Protein AF-A0A178K3C5-F1 (afdb_monomer_lite)

InterPro domains:
  IPR005590 Protein of unknown function DUF333 [PF03891] (30-75)
  IPR005590 Protein of unknown function DUF333 [PF03891] (86-132)
  IPR005590 Protein of unknown function DUF333 [PF03891] (145-191)
  IPR005590 Protein of unknown function DUF333 [PF03891] (202-247)

Secondary structure (DSSP, 8-state):
-------------PPP-PPPP-PPP----PPPPHHHHHHHHTTPEEEEEEETTEEEEEEE-TTS-EEEHHHHHHHHHHT-----TTS--HHHHHHHHTT-EEEEEEETTEEEEEEE-TTS-EEEHHHHHHHH--GGG-SSS---S---HHHHHHHHTT-EEEEEEETTEEEEEEE-TTS-EEEHHHHHHHH-HHHH---------HHHHHHHHTT-EEEE--SSSS--EEEE-TTS-EEEHHHHHHHTS--

pLDDT: mean 77.71, std 19.1, range [35.34, 97.0]

Structure (mmCIF, N/CA/C/O backbone):
data_AF-A0A178K3C5-F1
#
_entry.id   AF-A0A178K3C5-F1
#
loop_
_atom_site.group_PDB
_atom_site.id
_atom_site.type_symbol
_atom_site.label_atom_id
_atom_site.label_alt_id
_atom_site.label_comp_id
_atom_site.label_asym_id
_atom_site.label_entity_id
_atom_site.label_seq_id
_atom_site.pdbx_PDB_ins_code
_atom_site.Cartn_x
_atom_site.Cartn_y
_atom_site.Cartn_z
_atom_site.occupancy
_atom_site.B_iso_or_equiv
_atom_site.auth_seq_id
_atom_site.auth_comp_id
_atom_site.auth_asym_id
_atom_site.auth_atom_id
_atom_site.pdbx_PDB_model_num
ATOM 1 N N . MET A 1 1 ? -19.137 65.960 61.360 1.00 44.50 1 MET A N 1
ATOM 2 C CA . MET A 1 1 ? -19.846 66.703 60.293 1.00 44.50 1 MET A CA 1
ATOM 3 C C . MET A 1 1 ? -18.855 67.065 59.195 1.00 44.50 1 MET A C 1
ATOM 5 O O . MET A 1 1 ? -18.001 67.901 59.452 1.00 44.50 1 MET A O 1
ATOM 9 N N . LYS A 1 2 ? -18.946 66.418 58.025 1.00 40.97 2 LYS A N 1
ATOM 10 C CA . LYS A 1 2 ? -18.664 66.975 56.684 1.00 40.97 2 LYS A CA 1
ATOM 11 C C . LYS A 1 2 ? -18.843 65.868 55.633 1.00 40.97 2 LYS A C 1
ATOM 13 O O . LYS A 1 2 ? -17.958 65.060 55.399 1.00 40.97 2 LYS A O 1
ATOM 18 N N . LYS A 1 3 ? -20.057 65.839 55.071 1.00 43.59 3 LYS A N 1
ATOM 19 C CA . LYS A 1 3 ? -20.340 65.474 53.669 1.00 43.59 3 LYS A CA 1
ATOM 20 C C . LYS A 1 3 ? -19.591 66.520 52.815 1.00 43.59 3 LYS A C 1
ATOM 22 O O . LYS A 1 3 ? -19.438 67.644 53.289 1.00 43.59 3 LYS A O 1
ATOM 27 N N . THR A 1 4 ? -19.042 66.302 51.627 1.00 47.66 4 THR A N 1
ATOM 28 C CA . THR A 1 4 ? -19.528 65.733 50.353 1.00 47.66 4 THR A CA 1
ATOM 29 C C . THR A 1 4 ? -18.300 65.907 49.415 1.00 47.66 4 THR A C 1
ATOM 31 O O . THR A 1 4 ? -17.518 66.824 49.652 1.00 47.66 4 THR A O 1
ATOM 34 N N . LEU A 1 5 ? -18.003 65.095 48.400 1.00 48.78 5 LEU A N 1
ATOM 35 C CA . LEU A 1 5 ? -18.559 65.235 47.051 1.00 48.78 5 LEU A CA 1
ATOM 36 C C . LEU A 1 5 ? -17.993 64.117 46.151 1.00 48.78 5 LEU A C 1
ATOM 38 O O . LEU A 1 5 ? -16.801 63.824 46.196 1.00 48.78 5 LEU A O 1
ATOM 42 N N . LEU A 1 6 ? -18.877 63.539 45.338 1.00 50.69 6 LEU A N 1
ATOM 43 C CA . LEU A 1 6 ? -18.613 62.591 44.259 1.00 50.69 6 LEU A CA 1
ATOM 44 C C . LEU A 1 6 ? -17.748 63.182 43.136 1.00 50.69 6 LEU A C 1
ATOM 46 O O . LEU A 1 6 ? -17.989 64.313 42.720 1.00 50.69 6 LEU A O 1
ATOM 50 N N . VAL A 1 7 ? -16.913 62.337 42.524 1.00 48.84 7 VAL A N 1
ATOM 51 C CA . VAL A 1 7 ? -16.675 62.343 41.072 1.00 48.84 7 VAL A CA 1
ATOM 52 C C . VAL A 1 7 ? -16.685 60.886 40.610 1.00 48.84 7 VAL A C 1
ATOM 54 O O . VAL A 1 7 ? -15.784 60.120 40.936 1.00 48.84 7 VAL A O 1
ATOM 57 N N . ALA A 1 8 ? -17.744 60.496 39.902 1.00 53.78 8 ALA A N 1
ATOM 58 C CA . ALA A 1 8 ? -17.829 59.234 39.180 1.00 53.78 8 ALA A CA 1
ATOM 59 C C . ALA A 1 8 ? -17.479 59.508 37.712 1.00 53.78 8 ALA A C 1
ATOM 61 O O . ALA A 1 8 ? -18.132 60.338 37.078 1.00 53.78 8 ALA A O 1
ATOM 62 N N . LEU A 1 9 ? -16.469 58.818 37.179 1.00 48.44 9 LEU A N 1
ATOM 63 C CA . LEU A 1 9 ? -16.212 58.744 35.744 1.00 48.44 9 LEU A CA 1
ATOM 64 C C . LEU A 1 9 ? -16.338 57.276 35.322 1.00 48.44 9 LEU A C 1
ATOM 66 O O . LEU A 1 9 ? -15.700 56.395 35.894 1.00 48.44 9 LEU A O 1
ATOM 70 N N . PHE A 1 10 ? -17.249 57.046 34.383 1.00 49.59 10 PHE A N 1
ATOM 71 C CA . PHE A 1 10 ? -17.712 55.755 33.887 1.00 49.59 10 PHE A CA 1
ATOM 72 C C . PHE A 1 10 ? -16.592 54.962 33.197 1.00 49.59 10 PHE A C 1
ATOM 74 O O . PHE A 1 10 ? -16.003 55.445 32.234 1.00 49.59 10 PHE A O 1
ATOM 81 N N . ALA A 1 11 ? -16.367 53.720 33.632 1.00 50.06 11 ALA A N 1
ATOM 82 C CA . ALA A 1 11 ? -15.639 52.711 32.867 1.00 50.06 11 ALA A CA 1
ATOM 83 C C . ALA A 1 11 ? -16.662 51.791 32.182 1.00 50.06 11 ALA A C 1
ATOM 85 O O . ALA A 1 11 ? -17.295 50.956 32.827 1.00 50.06 11 ALA A O 1
ATOM 86 N N . THR A 1 12 ? -16.870 51.983 30.882 1.00 56.84 12 THR A N 1
ATOM 87 C CA . THR A 1 12 ? -17.677 51.097 30.036 1.00 56.84 12 THR A CA 1
ATOM 88 C C . THR A 1 12 ? -16.844 49.880 29.639 1.00 56.84 12 THR A C 1
ATOM 90 O O . THR A 1 12 ? -15.892 50.009 28.872 1.00 56.84 12 THR A O 1
ATOM 93 N N . ILE A 1 13 ? -17.204 48.706 30.156 1.00 59.81 13 ILE A N 1
ATOM 94 C CA . ILE A 1 13 ? -16.681 47.411 29.709 1.00 59.81 13 ILE A CA 1
ATOM 95 C C . ILE A 1 13 ? -17.535 46.982 28.509 1.00 59.81 13 ILE A C 1
ATOM 97 O O . ILE A 1 13 ? -18.724 46.708 28.663 1.00 59.81 13 ILE A O 1
ATOM 101 N N . GLY A 1 14 ? -16.950 46.995 27.310 1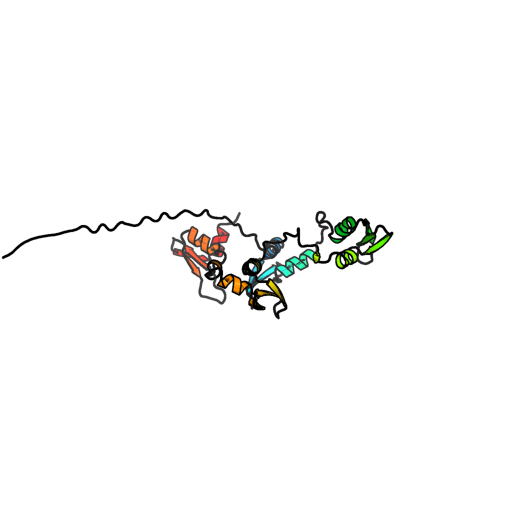.00 53.44 14 GLY A N 1
ATOM 102 C CA . GLY A 1 14 ? -17.569 46.446 26.104 1.00 53.44 14 GLY A CA 1
ATOM 103 C C . GLY A 1 14 ? -17.497 44.921 26.126 1.00 53.44 14 GLY A C 1
ATOM 104 O O . GLY A 1 14 ? -16.412 44.361 26.259 1.00 53.44 14 GLY A O 1
ATOM 105 N N . LEU A 1 15 ? -18.656 44.269 26.030 1.00 51.19 15 LEU A N 1
ATOM 106 C CA . LEU A 1 15 ? -18.790 42.822 25.885 1.00 51.19 15 LEU A CA 1
ATOM 107 C C . LEU A 1 15 ? -18.436 42.381 24.458 1.00 51.19 15 LEU A C 1
ATOM 109 O O . LEU A 1 15 ? -18.714 43.063 23.475 1.00 51.19 15 LEU A O 1
ATOM 113 N N . THR A 1 16 ? -17.811 41.215 24.415 1.00 54.56 16 THR A N 1
ATOM 114 C CA . THR A 1 16 ? -17.312 40.418 23.295 1.00 54.56 16 THR A CA 1
ATOM 115 C C . THR A 1 16 ? -18.376 40.031 22.266 1.00 54.56 16 THR A C 1
ATOM 117 O O . THR A 1 16 ? -19.446 39.553 22.637 1.00 54.56 16 THR A O 1
ATOM 120 N N . ALA A 1 17 ? -18.027 40.121 20.980 1.00 41.75 17 ALA A N 1
ATOM 121 C CA . ALA A 1 17 ? -18.668 39.378 19.897 1.00 41.75 17 ALA A CA 1
ATOM 122 C C . ALA A 1 17 ? -17.589 38.961 18.883 1.00 41.75 17 ALA A C 1
ATOM 124 O O . ALA A 1 17 ? -17.196 39.755 18.030 1.00 41.75 17 ALA A O 1
ATOM 125 N N . CYS A 1 18 ? -17.079 37.735 19.012 1.00 43.44 18 CYS A N 1
ATOM 126 C CA . CYS A 1 18 ? -16.373 37.066 17.924 1.00 43.44 18 CYS A CA 1
ATOM 127 C C . CYS A 1 18 ? -17.417 36.264 17.142 1.00 43.44 18 CYS A C 1
ATOM 129 O O . CYS A 1 18 ? -18.121 35.438 17.718 1.00 43.44 18 CYS A O 1
ATOM 131 N N . SER A 1 19 ? -17.558 36.575 15.854 1.00 43.53 19 SER A N 1
ATOM 132 C CA . SER A 1 19 ? -18.259 35.728 14.893 1.00 43.53 19 SER A CA 1
ATOM 133 C C . SER A 1 19 ? -17.440 34.461 14.683 1.00 43.53 19 SER A C 1
ATOM 135 O O . SER A 1 19 ? -16.328 34.545 14.166 1.00 43.53 19 SER A O 1
ATOM 137 N N . GLU A 1 20 ? -18.005 33.312 15.036 1.00 39.78 20 GLU A N 1
ATOM 138 C CA . GLU A 1 20 ? -17.529 32.019 14.554 1.00 39.78 20 GLU A CA 1
ATOM 139 C C . GLU A 1 20 ? -18.009 31.868 13.102 1.00 39.78 20 GLU A C 1
ATOM 141 O O . GLU A 1 20 ? -19.204 31.988 12.821 1.00 39.78 20 GLU A O 1
ATOM 146 N N . ALA A 1 21 ? -17.083 31.683 12.165 1.00 46.84 21 ALA A N 1
ATOM 147 C CA . ALA A 1 21 ? -17.420 31.340 10.791 1.00 46.84 21 ALA A CA 1
ATOM 148 C C . ALA A 1 21 ? -17.677 29.830 10.716 1.00 46.84 21 ALA A C 1
ATOM 150 O O . ALA A 1 21 ? -16.792 29.037 11.029 1.00 46.84 21 ALA A O 1
ATOM 151 N N . GLU A 1 22 ? -18.878 29.436 10.298 1.00 42.81 22 GLU A N 1
ATOM 152 C CA . GLU A 1 22 ? -19.230 28.039 10.043 1.00 42.81 22 GLU A CA 1
ATOM 153 C C . GLU A 1 22 ? -18.356 27.491 8.898 1.00 42.81 22 GLU A C 1
ATOM 155 O O . GLU A 1 22 ? -18.410 27.975 7.763 1.00 42.81 22 GLU A O 1
ATOM 160 N N . LYS A 1 23 ? -17.509 26.502 9.207 1.00 35.34 23 LYS A N 1
ATOM 161 C CA . LYS A 1 23 ? -16.688 25.774 8.228 1.00 35.34 23 LYS A CA 1
ATOM 162 C C . LYS A 1 23 ? -17.529 24.623 7.653 1.00 35.34 23 LYS A C 1
ATOM 164 O O . LYS A 1 23 ? -18.143 23.900 8.434 1.00 35.34 23 LYS A O 1
ATOM 169 N N . PRO A 1 24 ? -17.579 24.436 6.324 1.00 39.41 24 PRO A N 1
ATOM 170 C CA . PRO A 1 24 ? -18.400 23.395 5.722 1.00 39.41 24 PRO A CA 1
ATOM 171 C C . PRO A 1 24 ? -17.796 22.012 5.993 1.00 39.41 24 PRO A C 1
ATOM 173 O O . PRO A 1 24 ? -16.599 21.804 5.787 1.00 39.41 24 PRO A O 1
ATOM 176 N N . GLU A 1 25 ? -18.634 21.081 6.452 1.00 37.06 25 GLU A N 1
ATOM 177 C CA . GLU A 1 25 ? -18.297 19.669 6.643 1.00 37.06 25 GLU A CA 1
ATOM 178 C C . GLU A 1 25 ? -17.912 19.026 5.304 1.00 37.06 25 GLU A C 1
ATOM 180 O O . GLU A 1 25 ? -18.706 18.972 4.361 1.00 37.06 25 GLU A O 1
ATOM 185 N N . ALA A 1 26 ? -16.680 18.524 5.218 1.00 39.97 26 ALA A N 1
ATOM 186 C CA . ALA A 1 26 ? -16.258 17.655 4.132 1.00 39.97 26 ALA A CA 1
ATOM 187 C C . ALA A 1 26 ? -16.684 16.220 4.467 1.00 39.97 26 ALA A C 1
ATOM 189 O O . ALA A 1 26 ? -16.131 15.577 5.356 1.00 39.97 26 ALA A O 1
ATOM 190 N N . THR A 1 27 ? -17.684 15.724 3.748 1.00 42.66 27 THR A N 1
ATOM 191 C CA . THR A 1 27 ? -18.100 14.321 3.750 1.00 42.66 27 THR A CA 1
ATOM 192 C C . THR A 1 27 ? -17.041 13.494 3.024 1.00 42.66 27 THR A C 1
ATOM 194 O O . THR A 1 27 ? -16.911 13.580 1.805 1.00 42.66 27 THR A O 1
ATOM 197 N N . VAL A 1 28 ? -16.281 12.684 3.761 1.00 47.34 28 VAL A N 1
ATOM 198 C CA . VAL A 1 28 ? -15.390 11.673 3.176 1.00 47.34 28 VAL A CA 1
ATOM 199 C C . VAL A 1 28 ? -15.867 10.304 3.641 1.00 47.34 28 VAL A C 1
ATOM 201 O O . VAL A 1 28 ? -15.604 9.880 4.761 1.00 47.34 28 VAL A O 1
ATOM 204 N N . ALA A 1 29 ? -16.603 9.614 2.772 1.00 45.09 29 ALA A N 1
ATOM 205 C CA . ALA A 1 29 ? -16.821 8.181 2.892 1.00 45.09 29 ALA A CA 1
ATOM 206 C C . ALA A 1 29 ? -15.472 7.481 2.647 1.00 45.09 29 ALA A C 1
ATOM 208 O O . ALA A 1 29 ? -14.949 7.524 1.534 1.00 45.09 29 ALA A O 1
ATOM 209 N N . GLY A 1 30 ? -14.874 6.902 3.690 1.00 53.97 30 GLY A N 1
ATOM 210 C CA . GLY A 1 30 ? -13.641 6.123 3.566 1.00 53.97 30 GLY A CA 1
ATOM 211 C C . GLY A 1 30 ? -13.900 4.826 2.800 1.00 53.97 30 GLY A C 1
ATOM 212 O O . GLY A 1 30 ? -14.855 4.112 3.103 1.00 53.97 30 GLY A O 1
ATOM 213 N N . ALA A 1 31 ? -13.076 4.529 1.794 1.00 64.94 31 ALA A N 1
ATOM 214 C CA . ALA A 1 31 ? -13.152 3.267 1.063 1.00 64.94 31 ALA A CA 1
ATOM 215 C C . ALA A 1 31 ? -12.890 2.086 2.016 1.00 64.94 31 ALA A C 1
ATOM 217 O O . ALA A 1 31 ? -11.951 2.125 2.810 1.00 64.94 31 ALA A O 1
ATOM 218 N N . ALA A 1 32 ? -13.722 1.044 1.942 1.00 77.50 32 ALA A N 1
ATOM 219 C CA . ALA A 1 32 ? -13.540 -0.171 2.732 1.00 77.50 32 ALA A CA 1
ATOM 220 C C . ALA A 1 32 ? -12.234 -0.892 2.351 1.00 77.50 32 ALA A C 1
ATOM 222 O O . ALA A 1 32 ? -11.806 -0.830 1.196 1.00 77.50 32 ALA A O 1
ATOM 223 N N . ASN A 1 33 ? -11.620 -1.598 3.309 1.00 84.38 33 ASN A N 1
ATOM 224 C CA . ASN A 1 33 ? -10.439 -2.424 3.052 1.00 84.38 33 ASN A CA 1
ATOM 225 C C . ASN A 1 33 ? -10.792 -3.527 2.031 1.00 84.38 33 ASN A C 1
ATOM 227 O O . ASN A 1 33 ? -11.629 -4.379 2.341 1.00 84.38 33 ASN A O 1
ATOM 231 N N . PRO A 1 34 ? -10.156 -3.561 0.845 1.00 88.50 34 PRO A N 1
ATOM 232 C CA . PRO A 1 34 ? -10.451 -4.555 -0.184 1.00 88.50 34 PRO A CA 1
ATOM 233 C C . PRO A 1 34 ? -10.286 -6.005 0.285 1.00 88.50 34 PRO A C 1
ATOM 235 O O . PRO A 1 34 ? -11.053 -6.862 -0.141 1.00 88.50 34 PRO A O 1
ATOM 238 N N . ALA A 1 35 ? -9.319 -6.285 1.164 1.00 89.94 35 ALA A N 1
ATOM 239 C CA . ALA A 1 35 ? -9.076 -7.635 1.670 1.00 89.94 35 ALA A CA 1
ATOM 240 C C . ALA A 1 35 ? -10.183 -8.091 2.641 1.00 89.94 35 ALA A C 1
ATOM 242 O O . ALA A 1 35 ? -10.605 -9.247 2.603 1.00 89.94 35 ALA A O 1
ATOM 243 N N . SER A 1 36 ? -10.721 -7.162 3.435 1.00 93.00 36 SER A N 1
ATOM 244 C CA . SER A 1 36 ? -11.861 -7.414 4.322 1.00 93.00 36 SER A CA 1
ATOM 245 C C . SER A 1 36 ? -13.158 -7.608 3.543 1.00 93.00 36 SER A C 1
ATOM 247 O O . SER A 1 36 ? -13.876 -8.574 3.783 1.00 93.00 36 SER A O 1
ATOM 249 N N . VAL A 1 37 ? -13.411 -6.761 2.538 1.00 93.50 37 VAL A N 1
ATOM 250 C CA . VAL A 1 37 ? -14.542 -6.946 1.612 1.00 93.50 37 VAL A CA 1
ATOM 251 C C . VAL A 1 37 ? -14.440 -8.305 0.922 1.00 93.50 37 VAL A C 1
ATOM 253 O O . VAL A 1 37 ? -15.412 -9.053 0.879 1.00 93.50 37 VAL A O 1
ATOM 256 N N . PHE A 1 38 ? -13.247 -8.665 0.443 1.00 93.19 38 PHE A N 1
ATOM 257 C CA . PHE A 1 38 ? -13.016 -9.963 -0.179 1.00 93.19 38 PHE A CA 1
ATOM 258 C C . PHE A 1 38 ? -13.296 -11.124 0.789 1.00 93.19 38 PHE A C 1
ATOM 260 O O . PHE A 1 38 ? -13.956 -12.089 0.405 1.00 93.19 38 PHE A O 1
ATOM 267 N N . CYS A 1 39 ? -12.845 -11.035 2.045 1.00 93.88 39 CYS A N 1
ATOM 268 C CA . CYS A 1 39 ? -13.139 -12.039 3.069 1.00 93.88 39 CYS A CA 1
ATOM 269 C C . CYS A 1 39 ? -14.651 -12.248 3.253 1.00 93.88 39 CYS A C 1
ATOM 271 O O . CYS A 1 39 ? -15.125 -13.387 3.221 1.00 93.88 39 CYS A O 1
ATOM 273 N N . GLU A 1 40 ? -15.410 -11.160 3.382 1.00 92.25 40 GLU A N 1
ATOM 274 C CA . GLU A 1 40 ? -16.867 -11.199 3.539 1.00 92.25 40 GLU A CA 1
ATOM 275 C C . GLU A 1 40 ? -17.566 -11.764 2.291 1.00 92.25 40 GLU A C 1
ATOM 277 O O . GLU A 1 40 ? -18.465 -12.600 2.410 1.00 92.25 40 GLU A O 1
ATOM 282 N N . GLU A 1 41 ? -17.117 -11.391 1.087 1.00 89.06 41 GLU A N 1
ATOM 283 C CA . GLU A 1 41 ? -17.631 -11.923 -0.183 1.00 89.06 41 GLU A CA 1
ATOM 284 C C . GLU A 1 41 ? -17.411 -13.437 -0.327 1.00 89.06 41 GLU A C 1
ATOM 286 O O . GLU A 1 41 ? -18.255 -14.134 -0.897 1.00 89.06 41 GLU A O 1
ATOM 291 N N . GLN A 1 42 ? -16.308 -13.970 0.213 1.00 89.38 42 GLN A N 1
ATOM 292 C CA . GLN A 1 42 ? -16.062 -15.417 0.270 1.00 89.38 42 GLN A CA 1
ATOM 293 C C . GLN A 1 42 ? -16.834 -16.115 1.410 1.00 89.38 42 GLN A C 1
ATOM 295 O O . GLN A 1 42 ? -16.694 -17.326 1.607 1.00 89.38 42 GLN A O 1
ATOM 300 N N . GLY A 1 43 ? -17.666 -15.381 2.156 1.00 88.88 43 GLY A N 1
ATOM 301 C CA . GLY A 1 43 ? -18.443 -15.893 3.285 1.00 88.88 43 GLY A CA 1
ATOM 302 C C . GLY A 1 43 ? -17.613 -16.125 4.549 1.00 88.88 43 GLY A C 1
ATOM 303 O O . GLY A 1 43 ? -18.005 -16.936 5.393 1.00 88.88 43 GLY A O 1
ATOM 304 N N . GLY A 1 44 ? -16.456 -15.470 4.654 1.00 92.56 44 GLY A N 1
ATOM 305 C CA . GLY A 1 44 ? -15.613 -15.455 5.842 1.00 92.56 44 GLY A CA 1
ATOM 306 C C . GLY A 1 44 ? -16.009 -14.364 6.841 1.00 92.56 44 GLY A C 1
ATOM 307 O O . GLY A 1 44 ? -16.727 -13.420 6.525 1.00 92.56 44 GLY A O 1
ATOM 308 N N . GLU A 1 45 ? -15.538 -14.519 8.074 1.00 94.81 45 GLU A N 1
ATOM 309 C CA . GLU A 1 45 ? -15.663 -13.542 9.158 1.00 94.81 45 GLU A CA 1
ATOM 310 C C . GLU A 1 45 ? -14.320 -12.821 9.338 1.00 94.81 45 GLU A C 1
ATOM 312 O O . GLU A 1 45 ? -13.296 -13.469 9.567 1.00 94.81 45 GLU A O 1
ATOM 317 N N . VAL A 1 46 ? -14.322 -11.490 9.254 1.00 94.12 46 VAL A N 1
ATOM 318 C CA . VAL A 1 46 ? -13.136 -10.661 9.509 1.00 94.12 46 VAL A CA 1
ATOM 319 C C . VAL A 1 46 ? -12.824 -10.633 11.006 1.00 94.12 46 VAL A C 1
ATOM 321 O O . VAL A 1 46 ? -13.682 -10.339 11.838 1.00 94.12 46 VAL A O 1
ATOM 324 N N . VAL A 1 47 ? -11.574 -10.922 11.356 1.00 93.81 47 VAL A N 1
ATOM 325 C CA . VAL A 1 47 ? -11.050 -10.979 12.722 1.00 93.81 47 VAL A CA 1
ATOM 326 C C . VAL A 1 47 ? -9.803 -10.111 12.804 1.00 93.81 47 VAL A C 1
ATOM 328 O O . VAL A 1 47 ? -8.769 -10.452 12.240 1.00 93.81 47 VAL A O 1
ATOM 331 N N . ILE A 1 48 ? -9.868 -9.018 13.557 1.00 92.56 48 ILE A N 1
ATOM 332 C CA . ILE A 1 48 ? -8.701 -8.170 13.817 1.00 92.56 48 ILE A CA 1
ATOM 333 C C . ILE A 1 48 ? -7.952 -8.683 15.048 1.00 92.56 48 ILE A C 1
ATOM 335 O O . ILE A 1 48 ? -8.568 -9.038 16.057 1.00 92.56 48 ILE A O 1
ATOM 339 N N . LYS A 1 49 ? -6.623 -8.716 14.969 1.00 87.25 49 LYS A N 1
ATOM 340 C CA . LYS A 1 49 ? -5.735 -9.063 16.080 1.00 87.25 49 LYS A CA 1
ATOM 341 C C . LYS A 1 49 ? -4.660 -8.007 16.262 1.00 87.25 49 LYS A C 1
ATOM 343 O O . LYS A 1 49 ? -4.102 -7.524 15.284 1.00 87.25 49 LYS A O 1
ATOM 348 N N . ASP A 1 50 ? -4.338 -7.705 17.513 1.00 87.56 50 ASP A N 1
ATOM 349 C CA . ASP A 1 50 ? -3.174 -6.890 17.844 1.00 87.56 50 ASP A CA 1
ATOM 350 C C . ASP A 1 50 ? -1.911 -7.763 17.824 1.00 87.56 50 ASP A C 1
ATOM 352 O O . ASP A 1 50 ? -1.822 -8.776 18.525 1.00 87.56 50 ASP A O 1
ATOM 356 N N . GLU A 1 51 ? -0.924 -7.364 17.028 1.00 84.88 51 GLU A N 1
ATOM 357 C CA . GLU A 1 51 ? 0.387 -8.003 16.934 1.00 84.88 51 GLU A CA 1
ATOM 358 C C . GLU A 1 51 ? 1.514 -6.989 17.173 1.00 84.88 51 GLU A C 1
ATOM 360 O O . GLU A 1 51 ? 1.298 -5.774 17.236 1.00 84.88 51 GLU A O 1
ATOM 365 N N . ASN A 1 52 ? 2.750 -7.483 17.320 1.00 68.38 52 ASN A N 1
ATOM 366 C CA . ASN A 1 52 ? 3.934 -6.627 17.414 1.00 68.38 52 ASN A CA 1
ATOM 367 C C . ASN A 1 52 ? 4.150 -5.918 16.068 1.00 68.38 52 ASN A C 1
ATOM 369 O O . ASN A 1 52 ? 4.816 -6.451 15.188 1.00 68.38 52 ASN A O 1
ATOM 373 N N . GLY A 1 53 ? 3.553 -4.738 15.913 1.00 67.00 53 GLY A N 1
ATOM 374 C CA . GLY A 1 53 ? 3.562 -3.967 14.667 1.00 67.00 53 GLY A CA 1
ATOM 375 C C . GLY A 1 53 ? 2.237 -3.272 14.348 1.00 67.00 53 GLY A C 1
ATOM 376 O O . GLY A 1 53 ? 2.214 -2.411 13.475 1.00 67.00 53 GLY A O 1
ATOM 377 N N . GLY A 1 54 ? 1.153 -3.588 15.069 1.00 82.62 54 GLY A N 1
ATOM 378 C CA . GLY A 1 54 ? -0.156 -2.957 14.893 1.00 82.62 54 GLY A CA 1
ATOM 379 C C . GLY A 1 54 ? -1.292 -3.972 14.804 1.00 82.62 54 GLY A C 1
ATOM 380 O O . GLY A 1 54 ? -1.175 -5.101 15.277 1.00 82.62 54 GLY A O 1
ATOM 381 N N . GLN A 1 55 ? -2.403 -3.553 14.203 1.00 83.19 55 GLN A N 1
ATOM 382 C CA . GLN A 1 55 ? -3.562 -4.408 13.968 1.00 83.19 55 GLN A CA 1
ATOM 383 C C . GLN A 1 55 ? -3.404 -5.174 12.657 1.00 83.19 55 GLN A C 1
ATOM 385 O O . GLN A 1 55 ? -3.191 -4.578 11.603 1.00 83.19 55 GLN A O 1
ATOM 390 N N . VAL A 1 56 ? -3.539 -6.494 12.733 1.00 91.38 56 VAL A N 1
ATOM 391 C CA . VAL A 1 56 ? -3.505 -7.415 11.595 1.00 91.38 56 VAL A CA 1
ATOM 392 C C . VAL A 1 56 ? -4.899 -8.002 11.401 1.00 91.38 56 VAL A C 1
ATOM 394 O O . VAL A 1 56 ? -5.537 -8.448 12.359 1.00 91.38 56 VAL A O 1
ATOM 397 N N . GLY A 1 57 ? -5.384 -7.993 10.163 1.00 92.69 57 GLY A N 1
ATOM 398 C CA . GLY A 1 57 ? -6.676 -8.558 9.797 1.00 92.69 57 GLY A CA 1
ATOM 399 C C . GLY A 1 57 ? -6.566 -10.010 9.340 1.00 92.69 57 GLY A C 1
ATOM 400 O O . GLY A 1 57 ? -5.704 -10.373 8.543 1.00 92.69 57 GLY A O 1
ATOM 401 N N . TYR A 1 58 ? -7.454 -10.861 9.844 1.00 95.88 58 TYR A N 1
ATOM 402 C CA . TYR A 1 58 ? -7.567 -12.271 9.484 1.00 95.88 58 TYR A CA 1
ATOM 403 C C . TYR A 1 58 ? -8.965 -12.593 8.962 1.00 95.88 58 TYR A C 1
ATOM 405 O O . TYR A 1 58 ? -9.961 -12.177 9.540 1.00 95.88 58 TYR A O 1
ATOM 413 N N . CYS A 1 59 ? -9.045 -13.426 7.934 1.00 95.81 59 CYS A N 1
ATOM 414 C CA . CYS A 1 59 ? -10.273 -14.035 7.466 1.00 95.81 59 CYS A CA 1
ATOM 415 C C . CYS A 1 59 ? -10.481 -15.412 8.107 1.00 95.81 59 CYS A C 1
ATOM 417 O O . CYS A 1 59 ? -9.670 -16.333 7.950 1.00 95.81 59 CYS A O 1
ATOM 419 N N . LYS A 1 60 ? -11.587 -15.568 8.831 1.00 95.81 60 LYS A N 1
ATOM 420 C CA . LYS A 1 60 ? -12.042 -16.846 9.379 1.00 95.81 60 LYS A CA 1
ATOM 421 C C . LYS A 1 60 ? -13.051 -17.476 8.428 1.00 95.81 60 LYS A C 1
ATOM 423 O O . LYS A 1 60 ? -14.178 -17.008 8.293 1.00 95.81 60 LYS A O 1
ATOM 428 N N . LEU A 1 61 ? -12.647 -18.560 7.784 1.00 91.88 61 LEU A N 1
ATOM 429 C CA . LEU A 1 61 ? -13.439 -19.256 6.777 1.00 91.88 61 LEU A CA 1
ATOM 430 C C . LEU A 1 61 ? -14.436 -20.233 7.417 1.00 91.88 61 LEU A C 1
ATOM 432 O O . LEU A 1 61 ? -14.292 -20.660 8.565 1.00 91.88 61 LEU A O 1
ATOM 436 N N . SER A 1 62 ? -15.448 -20.631 6.647 1.00 85.31 62 SER A N 1
ATOM 437 C CA . SER A 1 62 ? -16.498 -21.565 7.086 1.00 85.31 62 SER A CA 1
ATOM 438 C C . SER A 1 62 ? -15.987 -22.977 7.410 1.00 85.31 62 SER A C 1
ATOM 440 O O . SER A 1 62 ? -16.612 -23.694 8.191 1.00 85.31 62 SER A O 1
ATOM 442 N N . ASP A 1 63 ? -14.829 -23.363 6.867 1.00 84.81 63 ASP A N 1
ATOM 443 C CA . ASP A 1 63 ? -14.112 -24.599 7.206 1.00 84.81 63 ASP A CA 1
ATOM 444 C C . ASP A 1 63 ? -13.289 -24.492 8.509 1.00 84.81 63 ASP A C 1
ATOM 446 O O . ASP A 1 63 ? -12.654 -25.460 8.930 1.00 84.81 63 ASP A O 1
ATOM 450 N N . GLY A 1 64 ? -13.327 -23.330 9.170 1.00 83.38 64 GLY A N 1
ATOM 451 C CA . GLY A 1 64 ? -12.629 -23.045 10.419 1.00 83.38 64 GLY A CA 1
ATOM 452 C C . GLY A 1 64 ? -11.178 -22.600 10.246 1.00 83.38 64 GLY A C 1
ATOM 453 O O . GLY A 1 64 ? -10.517 -22.339 11.255 1.00 83.38 64 GLY A O 1
ATOM 454 N N . ARG A 1 65 ? -10.664 -22.495 9.012 1.00 91.50 65 ARG A N 1
ATOM 455 C CA . ARG A 1 65 ? -9.342 -21.908 8.768 1.00 91.50 65 ARG A CA 1
ATOM 456 C C . ARG A 1 65 ? -9.338 -20.432 9.147 1.00 91.50 65 ARG A C 1
ATOM 458 O O . ARG A 1 65 ? -10.303 -19.713 8.905 1.00 91.50 65 ARG A O 1
ATOM 465 N N . LEU A 1 66 ? -8.216 -19.996 9.705 1.00 93.94 66 LEU A N 1
ATOM 466 C CA . LEU A 1 66 ? -7.918 -18.597 9.969 1.00 93.94 66 LEU A CA 1
ATOM 467 C C . LEU A 1 66 ? -6.672 -18.235 9.161 1.00 93.94 66 LEU A C 1
ATOM 469 O O . LEU A 1 66 ? -5.610 -18.813 9.389 1.00 93.94 66 LEU A O 1
ATOM 473 N N . ILE A 1 67 ? -6.823 -17.326 8.208 1.00 94.69 67 ILE A N 1
ATOM 474 C CA . ILE A 1 67 ? -5.785 -16.908 7.260 1.00 94.69 67 ILE A CA 1
ATOM 475 C C . ILE A 1 67 ? -5.733 -15.380 7.236 1.00 94.69 67 ILE A C 1
ATOM 477 O O . ILE A 1 67 ? -6.764 -14.747 7.404 1.00 94.69 67 ILE A O 1
ATOM 481 N N . GLU A 1 68 ? -4.559 -14.773 7.104 1.00 95.50 68 GLU A N 1
ATOM 482 C CA . GLU A 1 68 ? -4.427 -13.309 7.023 1.00 95.50 68 GLU A CA 1
ATOM 483 C C . GLU A 1 68 ? -5.145 -12.780 5.754 1.00 95.50 68 GLU A C 1
ATOM 485 O O . GLU A 1 68 ? -5.125 -13.440 4.712 1.00 95.50 68 GLU A O 1
ATOM 490 N N . GLU A 1 69 ? -5.862 -11.653 5.846 1.00 93.44 69 GLU A N 1
ATOM 491 C CA . GLU A 1 69 ? -6.810 -11.199 4.806 1.00 93.44 69 GLU A CA 1
ATOM 492 C C . GLU A 1 69 ? -6.148 -10.893 3.456 1.00 93.44 69 GLU A C 1
ATOM 494 O O . GLU A 1 69 ? -6.682 -11.270 2.407 1.00 93.44 69 GLU A O 1
ATOM 499 N N . TRP A 1 70 ? -4.987 -10.234 3.456 1.00 91.12 70 TRP A N 1
ATOM 500 C CA . TRP A 1 70 ? -4.258 -9.924 2.225 1.00 91.12 70 TRP A CA 1
ATOM 501 C C . TRP A 1 70 ? -3.700 -11.193 1.580 1.00 91.12 70 TRP A C 1
ATOM 503 O O . TRP A 1 70 ? -3.794 -11.360 0.362 1.00 91.12 70 TRP A O 1
ATOM 513 N N . THR A 1 71 ? -3.194 -12.120 2.394 1.00 92.81 71 THR A N 1
ATOM 514 C CA . THR A 1 71 ? -2.727 -13.446 1.973 1.00 92.81 71 THR A CA 1
ATOM 515 C C . THR A 1 71 ? -3.859 -14.225 1.310 1.00 92.81 71 THR A C 1
ATOM 517 O O . THR A 1 71 ? -3.706 -14.699 0.186 1.00 92.81 71 THR A O 1
ATOM 520 N N . PHE A 1 72 ? -5.031 -14.280 1.946 1.00 92.06 72 PHE A N 1
ATOM 521 C CA . PHE A 1 72 ? -6.199 -14.966 1.400 1.00 92.06 72 PHE A CA 1
ATOM 522 C C . PHE A 1 72 ? -6.675 -14.363 0.074 1.00 92.06 72 PHE A C 1
ATOM 524 O O . PHE A 1 72 ? -6.966 -15.099 -0.872 1.00 92.06 72 PHE A O 1
ATOM 531 N N . MET A 1 73 ? -6.730 -13.031 -0.016 1.00 91.56 73 MET A N 1
ATOM 532 C CA . MET A 1 73 ? -7.104 -12.339 -1.248 1.00 91.56 73 MET A CA 1
ATOM 533 C C . MET A 1 73 ? -6.100 -12.603 -2.378 1.00 91.56 73 MET A C 1
ATOM 535 O O . MET A 1 73 ? -6.512 -12.792 -3.521 1.00 91.56 73 MET A O 1
ATOM 539 N N . ASN A 1 74 ? -4.800 -12.617 -2.082 1.00 87.50 74 ASN A N 1
ATOM 540 C CA . ASN A 1 74 ? -3.763 -12.838 -3.087 1.00 87.50 74 ASN A CA 1
ATOM 541 C C . ASN A 1 74 ? -3.754 -14.289 -3.588 1.00 87.50 74 ASN A C 1
ATOM 543 O O . ASN A 1 74 ? -3.809 -14.495 -4.797 1.00 87.50 74 ASN A O 1
ATOM 547 N N . GLU A 1 75 ? -3.792 -15.279 -2.690 1.00 85.69 75 GLU A N 1
ATOM 548 C CA . GLU A 1 75 ? -3.873 -16.701 -3.067 1.00 85.69 75 GLU A CA 1
ATOM 549 C C . GLU A 1 75 ? -5.136 -16.996 -3.892 1.00 85.69 75 GLU A C 1
ATOM 551 O O . GLU A 1 75 ? -5.088 -17.692 -4.903 1.00 85.69 75 GLU A O 1
ATOM 556 N N . SER A 1 76 ? -6.274 -16.398 -3.525 1.00 79.50 76 SER A N 1
ATOM 557 C CA . SER A 1 76 ? -7.538 -16.618 -4.239 1.00 79.50 76 SER A CA 1
ATOM 558 C C . SER A 1 76 ? -7.588 -15.959 -5.623 1.00 79.50 76 SER A C 1
ATOM 560 O O . SER A 1 76 ? -8.391 -16.361 -6.469 1.00 79.50 76 SER A O 1
ATOM 562 N N . LYS A 1 77 ? -6.753 -14.939 -5.868 1.00 68.94 77 LYS A N 1
ATOM 563 C CA . LYS A 1 77 ? -6.593 -14.329 -7.197 1.00 68.94 77 LYS A CA 1
ATOM 564 C C . LYS A 1 77 ? -5.780 -15.219 -8.135 1.00 68.94 77 LYS A C 1
ATOM 566 O O . LYS A 1 77 ? -6.049 -15.200 -9.335 1.00 68.94 77 LYS A O 1
ATOM 571 N N . GLU A 1 78 ? -4.861 -16.032 -7.615 1.00 57.28 78 GLU A N 1
ATOM 572 C CA . GLU A 1 78 ? -4.101 -16.990 -8.431 1.00 57.28 78 GLU A CA 1
ATOM 573 C C . GLU A 1 78 ? -4.984 -18.134 -8.966 1.00 57.28 78 GLU A C 1
ATOM 575 O O . GLU A 1 78 ? -4.736 -18.639 -10.060 1.00 57.28 78 GLU A O 1
ATOM 580 N N . ASP A 1 79 ? -6.092 -18.449 -8.284 1.00 51.94 79 ASP A N 1
ATOM 581 C CA . ASP A 1 79 ? -7.068 -19.462 -8.719 1.00 51.94 79 ASP A CA 1
ATOM 582 C C . ASP A 1 79 ? -8.148 -18.933 -9.694 1.00 51.94 79 ASP A C 1
ATOM 584 O O . ASP A 1 79 ? -8.942 -19.715 -10.230 1.00 51.94 79 ASP A O 1
ATOM 588 N N . LYS A 1 80 ? -8.195 -17.617 -9.966 1.00 46.44 80 LYS A N 1
ATOM 589 C CA . LYS A 1 80 ? -9.132 -16.989 -10.923 1.00 46.44 80 LYS A CA 1
ATOM 590 C C . LYS A 1 80 ? -8.498 -15.843 -11.714 1.00 46.44 80 LYS A C 1
ATOM 592 O O . LYS A 1 80 ? -9.009 -14.722 -11.727 1.00 46.44 80 LYS A O 1
ATOM 597 N N . ALA A 1 81 ? -7.432 -16.131 -12.450 1.00 42.09 81 ALA A N 1
ATOM 598 C CA . ALA A 1 81 ? -7.002 -15.260 -13.540 1.00 42.09 81 ALA A CA 1
ATOM 599 C C . ALA A 1 81 ? -7.972 -15.384 -14.737 1.00 42.09 81 ALA A C 1
ATOM 601 O O . ALA A 1 81 ? -7.662 -16.000 -15.754 1.00 42.09 81 ALA A O 1
ATOM 602 N N . GLU A 1 82 ? -9.174 -14.814 -14.619 1.00 49.44 82 GLU A N 1
ATOM 603 C CA . GLU A 1 82 ? -9.946 -14.440 -15.809 1.00 49.44 82 GLU A CA 1
ATOM 604 C C . GLU A 1 82 ? -9.184 -13.309 -16.526 1.00 49.44 82 GLU A C 1
ATOM 606 O O . GLU A 1 82 ? -8.677 -12.397 -15.862 1.00 49.44 82 GLU A O 1
ATOM 611 N N . PRO A 1 83 ? -9.058 -13.344 -17.864 1.00 46.28 83 PRO A N 1
ATOM 612 C CA . PRO A 1 83 ? -8.236 -12.388 -18.586 1.00 46.28 83 PRO A CA 1
ATOM 613 C C . PRO A 1 83 ? -8.821 -10.985 -18.414 1.00 46.28 83 PRO A C 1
ATOM 615 O O . PRO A 1 83 ? -9.941 -10.696 -18.841 1.00 46.28 83 PRO A O 1
ATOM 618 N N . VAL A 1 84 ? -8.047 -10.095 -17.793 1.00 49.84 84 VAL A N 1
ATOM 619 C CA . VAL A 1 84 ? -8.382 -8.676 -17.629 1.00 49.84 84 VAL A CA 1
ATOM 620 C C . VAL A 1 84 ? -8.321 -8.008 -19.009 1.00 49.84 84 VAL A C 1
ATOM 622 O O . VAL A 1 84 ? -7.318 -7.423 -19.401 1.00 49.84 84 VAL A O 1
ATOM 625 N N . ALA A 1 85 ? -9.396 -8.122 -19.789 1.00 46.22 85 ALA A N 1
ATOM 626 C CA . ALA A 1 85 ? -9.446 -7.739 -21.205 1.00 46.22 85 ALA A CA 1
ATOM 627 C C . ALA A 1 85 ? -9.366 -6.220 -21.486 1.00 46.22 85 ALA A C 1
ATOM 629 O O . ALA A 1 85 ? -9.534 -5.809 -22.629 1.00 46.22 85 ALA A O 1
ATOM 630 N N . ASN A 1 86 ? -9.119 -5.384 -20.471 1.00 55.41 86 ASN A N 1
ATOM 631 C CA . ASN A 1 86 ? -9.122 -3.921 -20.593 1.00 55.41 86 ASN A CA 1
ATOM 632 C C . ASN A 1 86 ? -7.838 -3.235 -20.098 1.00 55.41 86 ASN A C 1
ATOM 634 O O . ASN A 1 86 ? -7.761 -2.011 -20.164 1.00 55.41 86 ASN A O 1
ATOM 638 N N . MET A 1 87 ? -6.836 -3.980 -19.622 1.00 59.75 87 MET A N 1
ATOM 639 C CA . MET A 1 87 ? -5.511 -3.422 -19.341 1.00 59.75 87 MET A CA 1
ATOM 640 C C . MET A 1 87 ? -4.561 -3.885 -20.440 1.00 59.75 87 MET A C 1
ATOM 642 O O . MET A 1 87 ? -4.282 -5.077 -20.560 1.00 59.75 87 MET A O 1
ATOM 646 N N . ALA A 1 88 ? -4.117 -2.953 -21.284 1.00 80.75 88 ALA A N 1
ATOM 647 C CA . ALA A 1 88 ? -3.131 -3.265 -22.308 1.00 80.75 88 ALA A CA 1
ATOM 648 C C . ALA A 1 88 ? -1.840 -3.748 -21.636 1.00 80.75 88 ALA A C 1
ATOM 650 O O . ALA A 1 88 ? -1.430 -3.203 -20.611 1.00 80.75 88 ALA A O 1
ATOM 651 N N . ASN A 1 89 ? -1.213 -4.778 -22.201 1.00 84.88 89 ASN A N 1
ATOM 652 C CA . ASN A 1 89 ? 0.062 -5.280 -21.707 1.00 84.88 89 ASN A CA 1
ATOM 653 C C . ASN A 1 89 ? 1.135 -4.185 -21.895 1.00 84.88 89 ASN A C 1
ATOM 655 O O . ASN A 1 89 ? 1.396 -3.812 -23.041 1.00 84.88 89 ASN A O 1
ATOM 659 N N . PRO A 1 90 ? 1.768 -3.680 -20.818 1.00 88.44 90 PRO A N 1
ATOM 660 C CA . PRO A 1 90 ? 2.772 -2.620 -20.907 1.00 88.44 90 PRO A CA 1
ATOM 661 C C . PRO A 1 90 ? 3.935 -2.948 -21.849 1.00 88.44 90 PRO A C 1
ATOM 663 O O . PRO A 1 90 ? 4.379 -2.078 -22.590 1.00 88.44 90 PRO A O 1
ATOM 666 N N . ALA A 1 91 ? 4.395 -4.202 -21.876 1.00 91.25 91 ALA A N 1
ATOM 667 C CA . ALA A 1 91 ? 5.466 -4.624 -22.774 1.00 91.25 91 ALA A CA 1
ATOM 668 C C . ALA A 1 91 ? 5.019 -4.641 -24.243 1.00 91.25 91 ALA A C 1
ATOM 670 O O . ALA A 1 91 ? 5.780 -4.252 -25.129 1.00 91.25 91 ALA A O 1
ATOM 671 N N . SER A 1 92 ? 3.768 -5.028 -24.500 1.00 93.69 92 SER A N 1
ATOM 672 C CA . SER A 1 92 ? 3.184 -4.993 -25.842 1.00 93.69 92 SER A CA 1
ATOM 673 C C . SER A 1 92 ? 2.998 -3.558 -26.340 1.00 93.69 92 SER A C 1
ATOM 675 O O . SER A 1 92 ? 3.371 -3.255 -27.469 1.00 93.69 92 SER A O 1
ATOM 677 N N . VAL A 1 93 ? 2.491 -2.661 -25.486 1.00 93.56 93 VAL A N 1
ATOM 678 C CA . VAL A 1 93 ? 2.371 -1.226 -25.797 1.00 93.56 93 VAL A CA 1
ATOM 679 C C . VAL A 1 93 ? 3.745 -0.635 -26.088 1.00 93.56 93 VAL A C 1
ATOM 681 O O . VAL A 1 93 ? 3.940 -0.034 -27.139 1.00 93.56 93 VAL A O 1
ATOM 684 N N . PHE A 1 94 ? 4.723 -0.889 -25.216 1.00 93.69 94 PHE A N 1
ATOM 685 C CA . PHE A 1 94 ? 6.090 -0.419 -25.412 1.00 93.69 94 PHE A CA 1
ATOM 686 C C . PHE A 1 94 ? 6.689 -0.942 -26.724 1.00 93.69 94 PHE A C 1
ATOM 688 O O . PHE A 1 94 ? 7.312 -0.186 -27.463 1.00 93.69 94 PHE A O 1
ATOM 695 N N . CYS A 1 95 ? 6.468 -2.214 -27.068 1.00 94.50 95 CYS A N 1
ATOM 696 C CA . CYS A 1 95 ? 6.904 -2.763 -28.351 1.00 94.50 95 CYS A CA 1
ATOM 697 C C . CYS A 1 95 ? 6.329 -1.983 -29.545 1.00 94.50 95 CYS A C 1
ATOM 699 O O . CYS A 1 95 ? 7.071 -1.637 -30.466 1.00 94.50 95 CYS A O 1
ATOM 701 N N . GLU A 1 96 ? 5.026 -1.692 -29.533 1.00 93.62 96 GLU A N 1
ATOM 702 C CA . GLU A 1 96 ? 4.364 -0.926 -30.595 1.00 93.62 96 GLU A CA 1
ATOM 703 C C . GLU A 1 96 ? 4.856 0.531 -30.651 1.00 93.62 96 GLU A C 1
ATOM 705 O O . GLU A 1 96 ? 5.081 1.060 -31.742 1.00 93.62 96 GLU A O 1
ATOM 710 N N . GLU A 1 97 ? 5.098 1.162 -29.499 1.00 90.81 97 GLU A N 1
ATOM 711 C CA . GLU A 1 97 ? 5.652 2.520 -29.391 1.00 90.81 97 GLU A CA 1
ATOM 712 C C . GLU A 1 97 ? 7.076 2.623 -29.952 1.00 90.81 97 GLU A C 1
ATOM 714 O O . GLU A 1 97 ? 7.401 3.597 -30.633 1.00 90.81 97 GLU A O 1
ATOM 719 N N . GLN A 1 98 ? 7.902 1.588 -29.763 1.00 90.50 98 GLN A N 1
ATOM 720 C CA . GLN A 1 98 ? 9.226 1.481 -30.393 1.00 90.50 98 GLN A CA 1
ATOM 721 C C . GLN A 1 98 ? 9.150 1.132 -31.897 1.00 90.50 98 GLN A C 1
ATOM 723 O O . GLN A 1 98 ? 10.172 0.914 -32.553 1.00 90.50 98 GLN A O 1
ATOM 728 N N . GLY A 1 99 ? 7.942 1.082 -32.473 1.00 90.75 99 GLY A N 1
ATOM 729 C CA . GLY A 1 99 ? 7.697 0.770 -33.882 1.00 90.75 99 GLY A CA 1
ATOM 730 C C . GLY A 1 99 ? 7.813 -0.719 -34.218 1.00 90.75 99 GLY A C 1
ATOM 731 O O . GLY A 1 99 ? 7.906 -1.079 -35.398 1.00 90.75 99 GLY A O 1
ATOM 732 N N . GLY A 1 100 ? 7.837 -1.575 -33.198 1.00 93.75 100 GLY A N 1
ATOM 733 C CA . GLY A 1 100 ? 7.834 -3.023 -33.326 1.00 93.75 100 GLY A CA 1
ATOM 734 C C . GLY A 1 100 ? 6.434 -3.600 -33.536 1.00 93.75 100 GLY A C 1
ATOM 735 O O . GLY A 1 100 ? 5.417 -2.908 -33.491 1.00 93.75 100 GLY A O 1
ATOM 736 N N . LYS A 1 101 ? 6.380 -4.906 -33.802 1.00 95.88 101 LYS A N 1
ATOM 737 C CA . LYS A 1 101 ? 5.138 -5.684 -33.886 1.00 95.88 101 LYS A CA 1
ATOM 738 C C . LYS A 1 101 ? 5.140 -6.771 -32.829 1.00 95.88 101 LYS A C 1
ATOM 740 O O . LYS A 1 101 ? 6.079 -7.563 -32.770 1.00 95.88 101 LYS A O 1
ATOM 745 N N . VAL A 1 102 ? 4.059 -6.852 -32.065 1.00 95.25 102 VAL A N 1
ATOM 746 C CA . VAL A 1 102 ? 3.859 -7.916 -31.081 1.00 95.25 102 VAL A CA 1
ATOM 747 C C . VAL A 1 102 ? 3.485 -9.217 -31.794 1.00 95.25 102 VAL A C 1
ATOM 749 O O . VAL A 1 102 ? 2.585 -9.254 -32.637 1.00 95.25 102 VAL A O 1
ATOM 752 N N . ILE A 1 103 ? 4.185 -10.297 -31.457 1.00 94.50 103 ILE A N 1
ATOM 753 C CA . ILE A 1 103 ? 3.960 -11.651 -31.963 1.00 94.50 103 ILE A CA 1
ATOM 754 C C . ILE A 1 103 ? 3.773 -12.579 -30.769 1.00 94.50 103 ILE A C 1
ATOM 756 O O . ILE A 1 103 ? 4.675 -12.732 -29.952 1.00 94.50 103 ILE A O 1
ATOM 760 N N . ILE A 1 104 ? 2.630 -13.254 -30.700 1.00 94.19 104 ILE A N 1
ATOM 761 C CA . ILE A 1 104 ? 2.366 -14.260 -29.669 1.00 94.19 104 ILE A CA 1
ATOM 762 C C . ILE A 1 104 ? 2.785 -15.639 -30.181 1.00 94.19 104 ILE A C 1
ATOM 764 O O . ILE A 1 104 ? 2.427 -16.029 -31.296 1.00 94.19 104 ILE A O 1
ATOM 768 N N . LYS A 1 105 ? 3.538 -16.381 -29.369 1.00 91.69 105 LYS A N 1
ATOM 769 C CA . LYS A 1 105 ? 3.955 -17.760 -29.649 1.00 91.69 105 LYS A CA 1
ATOM 770 C C . LYS A 1 105 ? 3.528 -18.680 -28.510 1.00 91.69 105 LYS A C 1
ATOM 772 O O . LYS A 1 105 ? 3.639 -18.313 -27.345 1.00 91.69 105 LYS A O 1
ATOM 777 N N . ASP A 1 106 ? 3.077 -19.885 -28.844 1.00 90.94 106 ASP A N 1
ATOM 778 C CA . ASP A 1 106 ? 2.776 -20.915 -27.847 1.00 90.94 106 ASP A CA 1
ATOM 779 C C . ASP A 1 106 ? 4.079 -21.552 -27.329 1.00 90.94 106 ASP A C 1
ATOM 781 O O . ASP A 1 106 ? 4.943 -21.953 -28.115 1.00 90.94 106 ASP A O 1
ATOM 785 N N . GLY A 1 107 ? 4.220 -21.654 -26.009 1.00 79.44 107 GLY A N 1
ATOM 786 C CA . GLY A 1 107 ? 5.330 -22.306 -25.314 1.00 79.44 107 GLY A CA 1
ATOM 787 C C . GLY A 1 107 ? 4.850 -23.360 -24.311 1.00 79.44 107 GLY A C 1
ATOM 788 O O . GLY A 1 107 ? 3.653 -23.539 -24.091 1.00 79.44 107 GLY A O 1
ATOM 789 N N . GLU A 1 108 ? 5.792 -24.064 -23.672 1.00 80.00 108 GLU A N 1
ATOM 790 C CA . GLU A 1 108 ? 5.476 -25.122 -22.691 1.00 80.00 108 GLU A CA 1
ATOM 791 C C . GLU A 1 108 ? 4.671 -24.613 -21.481 1.00 80.00 108 GLU A C 1
ATOM 793 O O . GLU A 1 108 ? 3.903 -25.376 -20.902 1.00 80.00 108 GLU A O 1
ATOM 798 N N . ASN A 1 109 ? 4.796 -23.323 -21.142 1.00 73.44 109 ASN A N 1
ATOM 799 C CA . ASN A 1 109 ? 4.134 -22.684 -19.998 1.00 73.44 109 ASN A CA 1
ATOM 800 C C . ASN A 1 109 ? 3.035 -21.684 -20.410 1.00 73.44 109 ASN A C 1
ATOM 802 O O . ASN A 1 109 ? 2.699 -20.788 -19.642 1.00 73.44 109 ASN A O 1
ATOM 806 N N . GLY A 1 110 ? 2.488 -21.816 -21.622 1.00 83.06 110 GLY A N 1
ATOM 807 C CA . GLY A 1 110 ? 1.471 -20.908 -22.157 1.00 83.06 110 GLY A CA 1
ATOM 808 C C . GLY A 1 110 ? 2.010 -19.978 -23.240 1.00 83.06 110 GLY A C 1
ATOM 809 O O . GLY A 1 110 ? 3.002 -20.280 -23.901 1.00 83.06 110 GLY A O 1
ATOM 810 N N . GLN A 1 111 ? 1.317 -18.867 -23.466 1.00 88.56 111 GLN A N 1
ATOM 811 C CA . GLN A 1 111 ? 1.641 -17.926 -24.535 1.00 88.56 111 GLN A CA 1
ATOM 812 C C . GLN A 1 111 ? 2.746 -16.954 -24.114 1.00 88.56 111 GLN A C 1
ATOM 814 O O . GLN A 1 111 ? 2.716 -16.409 -23.015 1.00 88.56 111 GLN A O 1
ATOM 819 N N . VAL A 1 112 ? 3.705 -16.726 -25.010 1.00 91.94 112 VAL A N 1
ATOM 820 C CA . VAL A 1 112 ? 4.831 -15.805 -24.824 1.00 91.94 112 VAL A CA 1
ATOM 821 C C . VAL A 1 112 ? 4.787 -14.739 -25.914 1.00 91.94 112 VAL A C 1
ATOM 823 O O . VAL A 1 112 ? 4.665 -15.064 -27.099 1.00 91.94 112 VAL A O 1
ATOM 826 N N . GLY A 1 113 ? 4.882 -13.472 -25.515 1.00 93.38 113 GLY A N 1
ATOM 827 C CA . GLY A 1 113 ? 4.945 -12.336 -26.425 1.00 93.38 113 GLY A CA 1
ATOM 828 C C . GLY A 1 113 ? 6.373 -12.030 -26.875 1.00 93.38 113 GLY A C 1
ATOM 829 O O . GLY A 1 113 ? 7.322 -12.056 -26.094 1.00 93.38 113 GLY A O 1
ATOM 830 N N . TYR A 1 114 ? 6.533 -11.734 -28.157 1.00 95.69 114 TYR A N 1
ATOM 831 C CA . TYR A 1 114 ? 7.784 -11.304 -28.767 1.00 95.69 114 TYR A CA 1
ATOM 832 C C . TYR A 1 114 ? 7.576 -9.961 -29.451 1.00 95.69 114 TYR A C 1
ATOM 834 O O . TYR A 1 114 ? 6.601 -9.779 -30.177 1.00 95.69 114 TYR A O 1
ATOM 842 N N . CYS A 1 115 ? 8.533 -9.058 -29.287 1.00 96.44 115 CYS A N 1
ATOM 843 C CA . CYS A 1 115 ? 8.622 -7.845 -30.074 1.00 96.44 115 CYS A CA 1
ATOM 844 C C . CYS A 1 115 ? 9.487 -8.085 -31.315 1.00 96.44 115 CYS A C 1
ATOM 846 O O . CYS A 1 115 ? 10.677 -8.390 -31.207 1.00 96.44 115 CYS A O 1
ATOM 848 N N . GLN A 1 116 ? 8.891 -7.950 -32.498 1.00 97.00 116 GLN A N 1
ATOM 849 C CA . GLN A 1 116 ? 9.611 -7.933 -33.767 1.00 97.00 116 GLN A CA 1
ATOM 850 C C . GLN A 1 116 ? 9.933 -6.488 -34.155 1.00 97.00 116 GLN A C 1
ATOM 852 O O . GLN A 1 116 ? 9.034 -5.715 -34.487 1.00 97.00 116 GLN A O 1
ATOM 857 N N . LEU A 1 117 ? 11.216 -6.139 -34.130 1.00 93.19 117 LEU A N 1
ATOM 858 C CA . LEU A 1 117 ? 11.729 -4.813 -34.469 1.00 93.19 117 LEU A CA 1
ATOM 859 C C . LEU A 1 117 ? 11.791 -4.602 -35.993 1.00 93.19 117 LEU A C 1
ATOM 861 O O . LEU A 1 117 ? 11.691 -5.538 -36.789 1.00 93.19 117 LEU A O 1
ATOM 865 N N . ALA A 1 118 ? 11.977 -3.350 -36.420 1.00 89.19 118 ALA A N 1
ATOM 866 C CA . ALA A 1 118 ? 11.986 -2.969 -37.837 1.00 89.19 118 ALA A CA 1
ATOM 867 C C . ALA A 1 118 ? 13.122 -3.612 -38.661 1.00 89.19 118 ALA A C 1
ATOM 869 O O . ALA A 1 118 ? 12.996 -3.759 -39.878 1.00 89.19 118 ALA A O 1
ATOM 870 N N . ASP A 1 119 ? 14.219 -4.001 -38.011 1.00 90.19 119 ASP A N 1
ATOM 871 C CA . ASP A 1 119 ? 15.334 -4.735 -38.620 1.00 90.19 119 ASP A CA 1
ATOM 872 C C . ASP A 1 119 ? 15.067 -6.251 -38.741 1.00 90.19 119 ASP A C 1
ATOM 874 O O . ASP A 1 119 ? 15.885 -6.981 -39.303 1.00 90.19 119 ASP A O 1
ATOM 878 N N . GLY A 1 120 ? 13.908 -6.717 -38.262 1.00 87.75 120 GLY A N 1
ATOM 879 C CA . GLY A 1 120 ? 13.502 -8.119 -38.232 1.00 87.75 120 GLY A CA 1
ATOM 880 C C . GLY A 1 120 ? 13.986 -8.884 -37.000 1.00 87.75 120 GLY A C 1
ATOM 881 O O . GLY A 1 120 ? 13.715 -10.081 -36.905 1.00 87.75 120 GLY A O 1
ATOM 882 N N . THR A 1 121 ? 14.684 -8.231 -36.067 1.00 92.62 121 THR A N 1
ATOM 883 C CA . THR A 1 121 ? 15.102 -8.841 -34.802 1.00 92.62 121 THR A CA 1
ATOM 884 C C . THR A 1 121 ? 13.878 -9.167 -33.953 1.00 92.62 121 THR A C 1
ATOM 886 O O . THR A 1 121 ? 12.996 -8.330 -33.774 1.00 92.62 121 THR A O 1
ATOM 889 N N . GLU A 1 122 ? 13.830 -10.385 -33.416 1.00 95.44 122 GLU A N 1
ATOM 890 C CA . GLU A 1 122 ? 12.795 -10.822 -32.479 1.00 95.44 122 GLU A CA 1
ATOM 891 C C . GLU A 1 122 ? 13.399 -10.961 -31.082 1.00 95.44 122 GLU A C 1
ATOM 893 O O . GLU A 1 122 ? 14.342 -11.727 -30.878 1.00 95.44 122 GLU A O 1
ATOM 898 N N . VAL A 1 123 ? 12.833 -10.234 -30.126 1.00 95.12 123 VAL A N 1
ATOM 899 C CA . VAL A 1 123 ? 13.208 -10.252 -28.706 1.00 95.12 123 VAL A CA 1
ATOM 900 C C . VAL A 1 123 ? 11.953 -10.502 -27.872 1.00 95.12 123 VAL A C 1
ATOM 902 O O . VAL A 1 123 ? 10.859 -10.132 -28.288 1.00 95.12 123 VAL A O 1
ATOM 905 N N . GLU A 1 124 ? 12.066 -11.183 -26.733 1.00 95.19 124 GLU A N 1
ATOM 906 C CA . GLU A 1 124 ? 10.923 -11.374 -25.829 1.00 95.19 124 GLU A CA 1
ATOM 907 C C . GLU A 1 124 ? 10.461 -10.006 -25.292 1.00 95.19 124 GLU A C 1
ATOM 909 O O . GLU A 1 124 ? 11.287 -9.155 -24.952 1.00 95.19 124 GLU A O 1
ATOM 914 N N . GLU A 1 125 ? 9.151 -9.743 -25.297 1.00 94.25 125 GLU A N 1
ATOM 915 C CA . GLU A 1 125 ? 8.639 -8.376 -25.119 1.00 94.25 125 GLU A CA 1
ATOM 916 C C . GLU A 1 125 ? 8.927 -7.802 -23.721 1.00 94.25 125 GLU A C 1
ATOM 918 O O . GLU A 1 125 ? 9.236 -6.615 -23.602 1.00 94.25 125 GLU A O 1
ATOM 923 N N . TRP A 1 126 ? 8.914 -8.626 -22.669 1.00 90.06 126 TRP A N 1
ATOM 924 C CA . TRP A 1 126 ? 9.222 -8.175 -21.312 1.00 90.06 126 TRP A CA 1
ATOM 925 C C . TRP A 1 126 ? 10.717 -7.963 -21.074 1.00 90.06 126 TRP A C 1
ATOM 927 O O . TRP A 1 126 ? 11.105 -7.064 -20.324 1.00 90.06 126 TRP A O 1
ATOM 937 N N . GLU A 1 127 ? 11.568 -8.788 -21.677 1.00 91.94 127 GLU A N 1
ATOM 938 C CA . GLU A 1 127 ? 13.012 -8.587 -21.714 1.00 91.94 127 GLU A CA 1
ATOM 939 C C . GLU A 1 127 ? 13.348 -7.261 -22.398 1.00 91.94 127 GLU A C 1
ATOM 941 O O . GLU A 1 127 ? 14.106 -6.462 -21.844 1.00 91.94 127 GLU A O 1
ATOM 946 N N . TYR A 1 128 ? 12.726 -6.995 -23.546 1.00 91.75 128 TYR A N 1
ATOM 947 C CA . TYR A 1 128 ? 12.912 -5.745 -24.269 1.00 91.75 128 TYR A CA 1
ATOM 948 C C . TYR A 1 128 ? 12.447 -4.536 -23.454 1.00 91.75 128 TYR A C 1
ATOM 950 O O . TYR A 1 128 ? 13.221 -3.590 -23.283 1.00 91.75 128 TYR A O 1
ATOM 958 N N . PHE A 1 129 ? 11.238 -4.614 -22.886 1.00 92.00 129 PHE A N 1
ATOM 959 C CA . PHE A 1 129 ? 10.680 -3.598 -21.999 1.00 92.00 129 PHE A CA 1
ATOM 960 C C . PHE A 1 129 ? 11.628 -3.297 -20.837 1.00 92.00 129 PHE A C 1
ATOM 962 O O . PHE A 1 129 ? 12.057 -2.163 -20.684 1.00 92.00 129 PHE A O 1
ATOM 969 N N . ARG A 1 130 ? 12.054 -4.298 -20.058 1.00 90.25 130 ARG A N 1
ATOM 970 C CA . ARG A 1 130 ? 12.928 -4.067 -18.892 1.00 90.25 130 ARG A CA 1
ATOM 971 C C . ARG A 1 130 ? 14.306 -3.503 -19.244 1.00 90.25 130 ARG A C 1
ATOM 973 O O . ARG A 1 130 ? 14.883 -2.793 -18.430 1.00 90.25 130 ARG A O 1
ATOM 980 N N . GLN A 1 131 ? 14.855 -3.844 -20.409 1.00 87.50 131 GLN A N 1
ATOM 981 C CA . GLN A 1 131 ? 16.175 -3.355 -20.823 1.00 87.50 131 GLN A CA 1
ATOM 982 C C . GLN A 1 131 ? 16.150 -1.903 -21.312 1.00 87.50 131 GLN A C 1
ATOM 984 O O . GLN A 1 131 ? 17.158 -1.212 -21.182 1.00 87.50 131 GLN A O 1
ATOM 989 N N . HIS A 1 132 ? 15.031 -1.460 -21.891 1.00 85.25 132 HIS A N 1
ATOM 990 C CA . HIS A 1 132 ? 14.955 -0.180 -22.606 1.00 85.25 132 HIS A CA 1
ATOM 991 C C . HIS A 1 132 ? 14.012 0.831 -21.947 1.00 85.25 132 HIS A C 1
ATOM 993 O O . HIS A 1 132 ? 14.151 2.026 -22.184 1.00 85.25 132 HIS A O 1
ATOM 999 N N . ASN A 1 133 ? 13.094 0.386 -21.090 1.00 78.69 133 ASN A N 1
ATOM 1000 C CA . ASN A 1 133 ? 12.272 1.247 -20.247 1.00 78.69 133 ASN A CA 1
ATOM 1001 C C . ASN A 1 133 ? 13.041 1.587 -18.956 1.00 78.69 133 ASN A C 1
ATOM 1003 O O . ASN A 1 133 ? 12.759 1.043 -17.887 1.00 78.69 133 ASN A O 1
ATOM 1007 N N . THR A 1 134 ? 14.059 2.444 -19.069 1.00 69.12 134 THR A N 1
ATOM 1008 C CA . THR A 1 134 ? 14.825 2.970 -17.925 1.00 69.12 134 THR A CA 1
ATOM 1009 C C . THR A 1 134 ? 14.175 4.224 -17.333 1.00 69.12 134 THR A C 1
ATOM 1011 O O . THR A 1 134 ? 13.685 5.084 -18.058 1.00 69.12 134 THR A O 1
ATOM 1014 N N . GLU A 1 135 ? 14.230 4.344 -16.005 1.00 55.34 135 GLU A N 1
ATOM 1015 C CA . GLU A 1 135 ? 13.527 5.322 -15.150 1.00 55.34 135 GLU A CA 1
ATOM 1016 C C . GLU A 1 135 ? 13.798 6.816 -15.442 1.00 55.34 135 GLU A C 1
ATOM 1018 O O . GLU A 1 135 ? 13.095 7.675 -14.914 1.00 55.34 135 GLU A O 1
ATOM 1023 N N . GLU A 1 136 ? 14.763 7.165 -16.299 1.00 51.53 136 GLU A N 1
ATOM 1024 C CA . GLU A 1 136 ? 15.070 8.571 -16.617 1.00 51.53 136 GLU A CA 1
ATOM 1025 C C . GLU A 1 136 ? 13.985 9.266 -17.468 1.00 51.53 136 GLU A C 1
ATOM 1027 O O . GLU A 1 136 ? 13.925 10.496 -17.485 1.00 51.53 136 GLU A O 1
ATOM 1032 N N . GLU A 1 137 ? 13.082 8.516 -18.114 1.00 47.91 137 GLU A N 1
ATOM 1033 C CA . GLU A 1 137 ? 12.022 9.067 -18.981 1.00 47.91 137 GLU A CA 1
ATOM 1034 C C . GLU A 1 137 ? 10.595 8.970 -18.390 1.00 47.91 137 GLU A C 1
ATOM 1036 O O . GLU A 1 137 ? 9.626 9.354 -19.040 1.00 47.91 137 GLU A O 1
ATOM 1041 N N . GLN A 1 138 ? 10.440 8.529 -17.132 1.00 50.16 138 GLN A N 1
ATOM 1042 C CA . GLN A 1 138 ? 9.132 8.364 -16.465 1.00 50.16 138 GLN A CA 1
ATOM 1043 C C . GLN A 1 138 ? 8.713 9.531 -15.549 1.00 50.16 138 GLN A C 1
ATOM 1045 O O . GLN A 1 138 ? 7.847 9.374 -14.691 1.00 50.16 138 GLN A O 1
ATOM 1050 N N . THR A 1 139 ? 9.276 10.730 -15.710 1.00 42.81 139 THR A N 1
ATOM 1051 C CA . THR A 1 139 ? 8.946 11.870 -14.826 1.00 42.81 139 THR A CA 1
ATOM 1052 C C . THR A 1 139 ? 7.704 12.671 -15.226 1.00 42.81 139 THR A C 1
ATOM 1054 O O . THR A 1 139 ? 7.416 13.673 -14.576 1.00 42.81 139 THR A O 1
ATOM 1057 N N . ALA A 1 140 ? 6.932 12.268 -16.243 1.00 45.41 140 ALA A N 1
ATOM 1058 C CA . ALA A 1 140 ? 5.840 13.119 -16.729 1.00 45.41 140 ALA A CA 1
ATOM 1059 C C . ALA A 1 140 ? 4.401 12.629 -16.495 1.00 45.41 140 ALA A C 1
ATOM 1061 O O . ALA A 1 140 ? 3.567 13.487 -16.230 1.00 45.41 140 ALA A O 1
ATOM 1062 N N . GLU A 1 141 ? 4.050 11.334 -16.556 1.00 44.53 141 GLU A N 1
ATOM 1063 C CA . GLU A 1 141 ? 2.609 10.968 -16.582 1.00 44.53 141 GLU A CA 1
ATOM 1064 C C . GLU A 1 141 ? 2.184 9.694 -15.825 1.00 44.53 141 GLU A C 1
ATOM 1066 O O . GLU A 1 141 ? 1.111 9.151 -16.074 1.00 44.53 141 GLU A O 1
ATOM 1071 N N . SER A 1 142 ? 2.930 9.258 -14.806 1.00 40.62 142 SER A N 1
ATOM 1072 C CA . SER A 1 142 ? 2.380 8.343 -13.790 1.00 40.62 142 SER A CA 1
ATOM 1073 C C . SER A 1 142 ? 1.951 9.133 -12.555 1.00 40.62 142 SER A C 1
ATOM 1075 O O . SER A 1 142 ? 2.645 9.168 -11.541 1.00 40.62 142 SER A O 1
ATOM 1077 N N . THR A 1 143 ? 0.772 9.755 -12.607 1.00 44.06 143 THR A N 1
ATOM 1078 C CA . THR A 1 143 ? 0.051 10.125 -11.377 1.00 44.06 143 THR A CA 1
ATOM 1079 C C . THR A 1 143 ? -0.619 8.874 -10.803 1.00 44.06 143 THR A C 1
ATOM 1081 O O . THR A 1 143 ? -1.838 8.726 -10.814 1.00 44.06 143 THR A O 1
ATOM 1084 N N . ILE A 1 144 ? 0.198 7.941 -10.309 1.00 40.88 144 ILE A N 1
ATOM 1085 C CA . ILE A 1 144 ? -0.260 6.874 -9.419 1.00 40.88 144 ILE A CA 1
ATOM 1086 C C . ILE A 1 144 ? -0.016 7.360 -7.990 1.00 40.88 144 ILE A C 1
ATOM 1088 O O . ILE A 1 144 ? 1.114 7.388 -7.516 1.00 40.88 144 ILE A O 1
ATOM 1092 N N . GLY A 1 145 ? -1.104 7.730 -7.313 1.00 50.03 145 GLY A N 1
ATOM 1093 C CA . GLY A 1 145 ? -1.126 7.997 -5.876 1.00 50.03 145 GLY A CA 1
ATOM 1094 C C . GLY A 1 145 ? -1.031 9.473 -5.496 1.00 50.03 145 GLY A C 1
ATOM 1095 O O . GLY A 1 145 ? -0.328 10.270 -6.111 1.00 50.03 145 GLY A O 1
ATOM 1096 N N . MET A 1 146 ? -1.767 9.838 -4.445 1.00 62.47 146 MET A N 1
ATOM 1097 C CA . MET A 1 146 ? -1.532 11.084 -3.724 1.00 62.47 146 MET A CA 1
ATOM 1098 C C . MET A 1 146 ? -0.083 11.061 -3.228 1.00 62.47 146 MET A C 1
ATOM 1100 O O . MET A 1 146 ? 0.322 10.082 -2.601 1.00 62.47 146 MET A O 1
ATOM 1104 N N . ALA A 1 147 ? 0.702 12.089 -3.557 1.00 77.06 147 ALA A N 1
ATOM 1105 C CA . ALA A 1 147 ? 2.105 12.152 -3.160 1.00 77.06 147 ALA A CA 1
ATOM 1106 C C . ALA A 1 147 ? 2.234 11.980 -1.637 1.00 77.06 147 ALA A C 1
ATOM 1108 O O . ALA A 1 147 ? 1.409 12.512 -0.890 1.00 77.06 147 ALA A O 1
ATOM 1109 N N . ASN A 1 148 ? 3.244 11.228 -1.186 1.00 81.69 148 ASN A N 1
ATOM 1110 C CA . ASN A 1 148 ? 3.497 11.015 0.238 1.00 81.69 148 ASN A CA 1
ATOM 1111 C C . ASN A 1 148 ? 3.654 12.387 0.928 1.00 81.69 148 ASN A C 1
ATOM 1113 O O . ASN A 1 148 ? 4.612 13.097 0.616 1.00 81.69 148 ASN A O 1
ATOM 1117 N N . PRO A 1 149 ? 2.762 12.768 1.863 1.00 86.62 149 PRO A N 1
ATOM 1118 C CA . PRO A 1 149 ? 2.816 14.071 2.521 1.00 86.62 149 PRO A CA 1
ATOM 1119 C C . PRO A 1 149 ? 4.152 14.355 3.212 1.00 86.62 149 PRO A C 1
ATOM 1121 O O . PRO A 1 149 ? 4.609 15.494 3.196 1.00 86.62 149 PRO A O 1
ATOM 1124 N N . ALA A 1 150 ? 4.802 13.333 3.779 1.00 88.38 150 ALA A N 1
ATOM 1125 C CA . ALA A 1 150 ? 6.106 13.485 4.414 1.00 88.38 150 ALA A CA 1
ATOM 1126 C C . ALA A 1 150 ? 7.223 13.743 3.395 1.00 88.38 150 ALA A C 1
ATOM 1128 O O . ALA A 1 150 ? 8.088 14.585 3.639 1.00 88.38 150 ALA A O 1
ATOM 1129 N N . SER A 1 151 ? 7.179 13.083 2.236 1.00 91.12 151 SER A N 1
ATOM 1130 C CA . SER A 1 151 ? 8.150 13.313 1.161 1.00 91.12 151 SER A CA 1
ATOM 1131 C C . SER A 1 151 ? 7.939 14.674 0.493 1.00 91.12 151 SER A C 1
ATOM 1133 O O . SER A 1 151 ? 8.898 15.417 0.310 1.00 91.12 151 SER A O 1
ATOM 1135 N N . VAL A 1 152 ? 6.685 15.062 0.232 1.00 91.88 152 VAL A N 1
ATOM 1136 C CA . VAL A 1 152 ? 6.349 16.412 -0.257 1.00 91.88 152 VAL A CA 1
ATOM 1137 C C . VAL A 1 152 ? 6.851 17.466 0.723 1.00 91.88 152 VAL A C 1
ATOM 1139 O O . VAL A 1 152 ? 7.525 18.410 0.325 1.00 91.88 152 VAL A O 1
ATOM 1142 N N . PHE A 1 153 ? 6.589 17.277 2.017 1.00 91.88 153 PHE A N 1
ATOM 1143 C CA . PHE A 1 153 ? 7.078 18.187 3.042 1.00 91.88 153 PHE A CA 1
ATOM 1144 C C . PHE A 1 153 ? 8.609 18.241 3.078 1.00 91.88 153 PHE A C 1
ATOM 1146 O O . PHE A 1 153 ? 9.174 19.327 3.172 1.00 91.88 153 PHE A O 1
ATOM 1153 N N . CYS A 1 154 ? 9.297 17.102 2.963 1.00 93.00 154 CYS A N 1
ATOM 1154 C CA . CYS A 1 154 ? 10.756 17.066 2.877 1.00 93.00 154 CYS A CA 1
ATOM 1155 C C . CYS A 1 154 ? 11.279 17.926 1.716 1.00 93.00 154 CYS A C 1
ATOM 1157 O O . CYS A 1 154 ? 12.176 18.749 1.914 1.00 93.00 154 CYS A O 1
ATOM 1159 N N . GLU A 1 155 ? 10.692 17.781 0.529 1.00 92.31 155 GLU A N 1
ATOM 1160 C CA . GLU A 1 155 ? 11.048 18.560 -0.658 1.00 92.31 155 GLU A CA 1
ATOM 1161 C C . GLU A 1 155 ? 10.727 20.055 -0.490 1.00 92.31 155 GLU A C 1
ATOM 1163 O O . GLU A 1 155 ? 11.545 20.905 -0.850 1.00 92.31 155 GLU A O 1
ATOM 1168 N N . GLU A 1 156 ? 9.592 20.401 0.128 1.00 89.19 156 GLU A N 1
ATOM 1169 C CA . GLU A 1 156 ? 9.221 21.786 0.457 1.00 89.19 156 GLU A CA 1
ATOM 1170 C C . GLU A 1 156 ? 10.199 22.444 1.440 1.00 89.19 156 GLU A C 1
ATOM 1172 O O . GLU A 1 156 ? 10.481 23.641 1.327 1.00 89.19 156 GLU A O 1
ATOM 1177 N N . GLN A 1 157 ? 10.769 21.671 2.371 1.00 89.12 157 GLN A N 1
ATOM 1178 C CA . GLN A 1 157 ? 11.841 22.133 3.261 1.00 89.12 157 GLN A CA 1
ATOM 1179 C C . GLN A 1 157 ? 13.219 22.180 2.569 1.00 89.12 157 GLN A C 1
ATOM 1181 O O . GLN A 1 157 ? 14.229 22.497 3.202 1.00 89.12 157 GLN A O 1
ATOM 1186 N N . GLY A 1 158 ? 13.281 21.895 1.263 1.00 89.25 158 GLY A N 1
ATOM 1187 C CA . GLY A 1 158 ? 14.511 21.880 0.469 1.00 89.25 158 GLY A CA 1
ATOM 1188 C C . GLY A 1 158 ? 15.387 20.648 0.705 1.00 89.25 158 GLY A C 1
ATOM 1189 O O . GLY A 1 158 ? 16.573 20.668 0.364 1.00 89.25 158 GLY A O 1
ATOM 1190 N N . GLY A 1 159 ? 14.825 19.607 1.319 1.00 92.38 159 GLY A N 1
ATOM 1191 C CA . GLY A 1 159 ? 15.458 18.312 1.504 1.00 92.38 159 GLY A CA 1
ATOM 1192 C C . GLY A 1 159 ? 15.241 17.372 0.318 1.00 92.38 159 GLY A C 1
ATOM 1193 O O . GLY A 1 159 ? 14.628 17.720 -0.691 1.00 92.38 159 GLY A O 1
ATOM 1194 N N . LYS A 1 160 ? 15.787 16.162 0.435 1.00 93.44 160 LYS A N 1
ATOM 1195 C CA . LYS A 1 160 ? 15.600 15.064 -0.520 1.00 93.44 160 LYS A CA 1
ATOM 1196 C C . LYS A 1 160 ? 15.173 13.807 0.221 1.00 93.44 160 LYS A C 1
ATOM 1198 O O . LYS A 1 160 ? 15.868 13.397 1.152 1.00 93.44 160 LYS A O 1
ATOM 1203 N N . THR A 1 161 ? 14.091 13.172 -0.212 1.00 91.38 161 THR A N 1
ATOM 1204 C CA . THR A 1 161 ? 13.706 11.853 0.299 1.00 91.38 161 THR A CA 1
ATOM 1205 C C . THR A 1 161 ? 14.675 10.783 -0.209 1.00 91.38 161 THR A C 1
ATOM 1207 O O . THR A 1 161 ? 14.994 10.722 -1.396 1.00 91.38 161 THR A O 1
ATOM 1210 N N . ILE A 1 162 ? 15.156 9.938 0.702 1.00 92.94 162 ILE A N 1
ATOM 1211 C CA . ILE A 1 162 ? 16.035 8.800 0.420 1.00 92.94 162 ILE A CA 1
ATOM 1212 C C . ILE A 1 162 ? 15.422 7.548 1.042 1.00 92.94 162 ILE A C 1
ATOM 1214 O O . ILE A 1 162 ? 15.265 7.473 2.260 1.00 92.94 162 ILE A O 1
ATOM 1218 N N . THR A 1 163 ? 15.136 6.544 0.217 1.00 90.50 163 THR A N 1
ATOM 1219 C CA . THR A 1 163 ? 14.692 5.223 0.673 1.00 90.50 163 THR A CA 1
ATOM 1220 C C . THR A 1 163 ? 15.878 4.390 1.155 1.00 90.50 163 THR A C 1
ATOM 1222 O O . THR A 1 163 ? 16.953 4.390 0.551 1.00 90.50 163 THR A O 1
ATOM 1225 N N . LYS A 1 164 ? 15.686 3.675 2.261 1.00 88.25 164 LYS A N 1
ATOM 1226 C CA . LYS A 1 164 ? 16.673 2.823 2.920 1.00 88.25 164 LYS A CA 1
ATOM 1227 C C . LYS A 1 164 ? 16.049 1.488 3.300 1.00 88.25 164 LYS A C 1
ATOM 1229 O O . LYS A 1 164 ? 14.886 1.429 3.684 1.00 88.25 164 LYS A O 1
ATOM 1234 N N . ASP A 1 165 ? 16.847 0.428 3.250 1.00 89.75 165 ASP A N 1
ATOM 1235 C CA . ASP A 1 165 ? 16.441 -0.891 3.729 1.00 89.75 165 ASP A CA 1
ATOM 1236 C C . ASP A 1 165 ? 16.676 -1.007 5.244 1.00 89.75 165 ASP A C 1
ATOM 1238 O O . ASP A 1 165 ? 17.768 -0.727 5.749 1.00 89.75 165 ASP A O 1
ATOM 1242 N N . GLY A 1 166 ? 15.646 -1.423 5.976 1.00 82.44 166 GLY A N 1
ATOM 1243 C CA . GLY A 1 166 ? 15.679 -1.711 7.407 1.00 82.44 166 GLY A CA 1
ATOM 1244 C C . GLY A 1 166 ? 15.365 -3.177 7.711 1.00 82.44 166 GLY A C 1
ATOM 1245 O O . GLY A 1 166 ? 15.060 -3.971 6.823 1.00 82.44 166 GLY A O 1
ATOM 1246 N N . ALA A 1 167 ? 15.434 -3.544 8.993 1.00 79.00 167 ALA A N 1
ATOM 1247 C CA . ALA A 1 167 ? 15.099 -4.897 9.450 1.00 79.00 167 ALA A CA 1
ATOM 1248 C C . ALA A 1 167 ? 13.621 -5.262 9.205 1.00 79.00 167 ALA A C 1
ATOM 1250 O O . ALA A 1 167 ? 13.319 -6.428 8.966 1.00 79.00 167 ALA A O 1
ATOM 1251 N N . ASP A 1 168 ? 12.740 -4.257 9.212 1.00 71.19 168 ASP A N 1
ATOM 1252 C CA . ASP A 1 168 ? 11.282 -4.393 9.088 1.00 71.19 168 ASP A CA 1
ATOM 1253 C C . ASP A 1 168 ? 10.758 -3.977 7.697 1.00 71.19 168 ASP A C 1
ATOM 1255 O O . ASP A 1 168 ? 9.563 -3.761 7.510 1.00 71.19 168 ASP A O 1
ATOM 1259 N N . GLY A 1 169 ? 11.653 -3.854 6.711 1.00 79.00 169 GLY A N 1
ATOM 1260 C CA . GLY A 1 169 ? 11.337 -3.401 5.355 1.00 79.00 169 GLY A CA 1
ATOM 1261 C C . GLY A 1 169 ? 11.948 -2.043 5.018 1.00 79.00 169 GLY A C 1
ATOM 1262 O O . GLY A 1 169 ? 12.845 -1.552 5.705 1.00 79.00 169 GLY A O 1
ATOM 1263 N N . GLN A 1 170 ? 11.497 -1.456 3.913 1.00 84.00 170 GLN A N 1
ATOM 1264 C CA . GLN A 1 170 ? 11.999 -0.166 3.448 1.00 84.00 170 GLN A CA 1
ATOM 1265 C C . GLN A 1 170 ? 11.389 0.988 4.242 1.00 84.00 170 GLN A C 1
ATOM 1267 O O . GLN A 1 170 ? 10.194 1.002 4.526 1.00 84.00 170 GLN A O 1
ATOM 1272 N N . TYR A 1 171 ? 12.219 1.972 4.567 1.00 86.19 171 TYR A N 1
ATOM 1273 C CA . TYR A 1 171 ? 11.824 3.220 5.210 1.00 86.19 171 TYR A CA 1
ATOM 1274 C C . TYR A 1 171 ? 12.481 4.398 4.496 1.00 86.19 171 TYR A C 1
ATOM 1276 O O . TYR A 1 171 ? 13.479 4.233 3.796 1.00 86.19 171 TYR A O 1
ATOM 1284 N N . SER A 1 172 ? 11.941 5.597 4.674 1.00 89.12 172 SER A N 1
ATOM 1285 C CA . SER A 1 172 ? 12.437 6.793 3.998 1.00 89.12 172 SER A CA 1
ATOM 1286 C C . SER A 1 172 ? 12.955 7.820 5.001 1.00 89.12 172 SER A C 1
ATOM 1288 O O . SER A 1 172 ? 12.423 7.977 6.099 1.00 89.12 172 SER A O 1
ATOM 1290 N N . VAL A 1 173 ? 14.023 8.520 4.630 1.00 94.50 173 VAL A N 1
ATOM 1291 C CA . VAL A 1 173 ? 14.585 9.637 5.398 1.00 94.50 173 VAL A CA 1
ATOM 1292 C C . VAL A 1 173 ? 14.591 10.903 4.556 1.00 94.50 173 VAL A C 1
ATOM 1294 O O . VAL A 1 173 ? 14.821 10.849 3.350 1.00 94.50 173 VAL A O 1
ATOM 1297 N N . CYS A 1 174 ? 14.397 12.047 5.200 1.00 95.25 174 CYS A N 1
ATOM 1298 C CA . CYS A 1 174 ? 14.628 13.349 4.606 1.00 95.25 174 CYS A CA 1
ATOM 1299 C C . CYS A 1 174 ? 16.085 13.766 4.832 1.00 95.25 174 CYS A C 1
ATOM 1301 O O . CYS A 1 174 ? 16.513 13.973 5.970 1.00 95.25 174 CYS A O 1
ATOM 1303 N N . GLN A 1 175 ? 16.853 13.891 3.752 1.00 96.25 175 GLN A N 1
ATOM 1304 C CA . GLN A 1 175 ? 18.189 14.474 3.777 1.00 96.25 175 GLN A CA 1
ATOM 1305 C C . GLN A 1 175 ? 18.091 15.989 3.578 1.00 96.25 175 GLN A C 1
ATOM 1307 O O . GLN A 1 175 ? 17.727 16.459 2.501 1.00 96.25 175 GLN A O 1
ATOM 1312 N N . LEU A 1 176 ? 18.433 16.750 4.613 1.00 92.44 176 LEU A N 1
ATOM 1313 C CA . LEU A 1 176 ? 18.433 18.211 4.614 1.00 92.44 176 LEU A CA 1
ATOM 1314 C C . LEU A 1 176 ? 19.645 18.777 3.857 1.00 92.44 176 LEU A C 1
ATOM 1316 O O . LEU A 1 176 ? 20.620 18.081 3.569 1.00 92.44 176 LEU A O 1
ATOM 1320 N N . ALA A 1 177 ? 19.611 20.078 3.561 1.00 88.56 177 ALA A N 1
ATOM 1321 C CA . ALA A 1 177 ? 20.660 20.764 2.799 1.00 88.56 177 ALA A CA 1
ATOM 1322 C C . ALA A 1 177 ? 22.057 20.734 3.456 1.00 88.56 177 ALA A C 1
ATOM 1324 O O . ALA A 1 177 ? 23.065 20.888 2.767 1.00 88.56 177 ALA A O 1
ATOM 1325 N N . ASP A 1 178 ? 22.130 20.542 4.775 1.00 88.88 178 ASP A N 1
ATOM 1326 C CA . ASP A 1 178 ? 23.382 20.385 5.524 1.00 88.88 178 ASP A CA 1
ATOM 1327 C C . ASP A 1 178 ? 23.888 18.927 5.560 1.00 88.88 178 ASP A C 1
ATOM 1329 O O . ASP A 1 178 ? 24.930 18.648 6.155 1.00 88.88 178 ASP A O 1
ATOM 1333 N N . GLY A 1 179 ? 23.178 18.010 4.895 1.00 87.56 179 GLY A N 1
ATOM 1334 C CA . GLY A 1 179 ? 23.468 16.579 4.853 1.00 87.56 179 GLY A CA 1
ATOM 1335 C C . GLY A 1 179 ? 22.910 15.795 6.041 1.00 87.56 179 GLY A C 1
ATOM 1336 O O . GLY A 1 179 ? 23.101 14.581 6.095 1.00 87.56 179 GLY A O 1
ATOM 1337 N N . THR A 1 180 ? 22.229 16.454 6.982 1.00 92.62 180 THR A N 1
ATOM 1338 C CA . THR A 1 180 ? 21.551 15.785 8.094 1.00 92.62 180 THR A CA 1
ATOM 1339 C C . THR A 1 180 ? 20.414 14.920 7.568 1.00 92.62 180 THR A C 1
ATOM 1341 O O . THR A 1 180 ? 19.617 15.364 6.747 1.00 92.62 180 THR A O 1
ATOM 1344 N N . GLU A 1 181 ? 20.318 13.690 8.062 1.00 94.50 181 GLU A N 1
ATOM 1345 C CA . GLU A 1 181 ? 19.232 12.773 7.726 1.00 94.50 181 GLU A CA 1
ATOM 1346 C C . GLU A 1 181 ? 18.290 12.628 8.921 1.00 94.50 181 GLU A C 1
ATOM 1348 O O . GLU A 1 181 ? 18.722 12.280 10.023 1.00 94.50 181 GLU A O 1
ATOM 1353 N N . VAL A 1 182 ? 17.005 12.886 8.696 1.00 92.94 182 VAL A N 1
ATOM 1354 C CA . VAL A 1 182 ? 15.931 12.721 9.684 1.00 92.94 182 VAL A CA 1
ATOM 1355 C C . VAL A 1 182 ? 14.863 11.782 9.130 1.00 92.94 182 VAL A C 1
ATOM 1357 O O . VAL A 1 182 ? 14.667 11.728 7.920 1.00 92.94 182 VAL A O 1
ATOM 1360 N N . GLU A 1 183 ? 14.178 11.018 9.978 1.00 92.56 183 GLU A N 1
ATOM 1361 C CA . GLU A 1 183 ? 13.058 10.183 9.522 1.00 92.56 183 GLU A CA 1
ATOM 1362 C C . GLU A 1 183 ? 11.927 11.094 9.016 1.00 92.56 183 GLU A C 1
ATOM 1364 O O . GLU A 1 183 ? 11.560 12.066 9.683 1.00 92.56 183 GLU A O 1
ATOM 1369 N N . GLU A 1 184 ? 11.445 10.857 7.792 1.00 90.75 184 GLU A N 1
ATOM 1370 C CA . GLU A 1 184 ? 10.644 11.866 7.085 1.00 90.75 184 GLU A CA 1
ATOM 1371 C C . GLU A 1 184 ? 9.258 12.071 7.712 1.00 90.75 184 GLU A C 1
ATOM 1373 O O . GLU A 1 184 ? 8.759 13.198 7.749 1.00 90.75 184 GLU A O 1
ATOM 1378 N N . TRP A 1 185 ? 8.655 11.023 8.278 1.00 83.81 185 TRP A N 1
ATOM 1379 C CA . TRP A 1 185 ? 7.347 11.119 8.920 1.00 83.81 185 TRP A CA 1
ATOM 1380 C C . TRP A 1 185 ? 7.407 11.784 10.293 1.00 83.81 185 TRP A C 1
ATOM 1382 O O . TRP A 1 185 ? 6.510 12.546 10.657 1.00 83.81 185 TRP A O 1
ATOM 1392 N N . GLU A 1 186 ? 8.446 11.509 11.073 1.00 87.25 186 GLU A N 1
ATOM 1393 C CA . GLU A 1 186 ? 8.734 12.197 12.323 1.00 87.25 186 GLU A CA 1
ATOM 1394 C C . GLU A 1 186 ? 8.979 13.682 12.060 1.00 87.25 186 GLU A C 1
ATOM 1396 O O . GLU A 1 186 ? 8.384 14.530 12.729 1.00 87.25 186 GLU A O 1
ATOM 1401 N N . TYR A 1 187 ? 9.772 13.999 11.037 1.00 88.12 187 TYR A N 1
ATOM 1402 C CA . TYR A 1 187 ? 10.034 15.374 10.638 1.00 88.12 187 TYR A CA 1
ATOM 1403 C C . TYR A 1 187 ? 8.754 16.108 10.218 1.00 88.12 187 TYR A C 1
ATOM 1405 O O . TYR A 1 187 ? 8.491 17.213 10.705 1.00 88.12 187 TYR A O 1
ATOM 1413 N N . PHE A 1 188 ? 7.920 15.464 9.396 1.00 88.06 188 PHE A N 1
ATOM 1414 C CA . PHE A 1 188 ? 6.616 15.975 8.980 1.00 88.06 188 PHE A CA 1
ATOM 1415 C C . PHE A 1 188 ? 5.683 16.237 10.167 1.00 88.06 188 PHE A C 1
ATOM 1417 O O . PHE A 1 188 ? 5.114 17.327 10.271 1.00 88.06 188 PHE A O 1
ATOM 1424 N N . ARG A 1 189 ? 5.553 15.271 11.087 1.00 84.19 189 ARG A N 1
ATOM 1425 C CA . ARG A 1 189 ? 4.691 15.392 12.272 1.00 84.19 189 ARG A CA 1
ATOM 1426 C C . ARG A 1 189 ? 5.163 16.487 13.218 1.00 84.19 189 ARG A C 1
ATOM 1428 O O . ARG A 1 189 ? 4.335 17.246 13.695 1.00 84.19 189 ARG A O 1
ATOM 1435 N N . GLN A 1 190 ? 6.466 16.619 13.467 1.00 83.88 190 GLN A N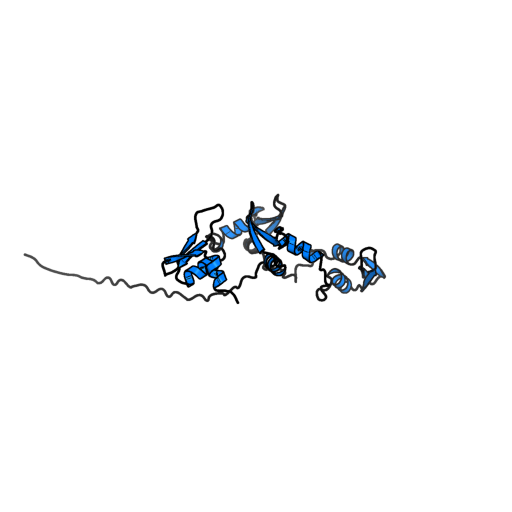 1
ATOM 1436 C CA . GLN A 1 190 ? 6.996 17.659 14.360 1.00 83.88 190 GLN A CA 1
ATOM 1437 C C . GLN A 1 190 ? 6.710 19.085 13.862 1.00 83.88 190 GLN A C 1
ATOM 1439 O O . GLN A 1 190 ? 6.575 20.001 14.673 1.00 83.88 190 GLN A O 1
ATOM 1444 N N . HIS A 1 191 ? 6.620 19.274 12.544 1.00 81.38 191 HIS A N 1
ATOM 1445 C CA . HIS A 1 191 ? 6.470 20.594 11.925 1.00 81.38 191 HIS A CA 1
ATOM 1446 C C . HIS A 1 191 ? 5.045 20.901 11.454 1.00 81.38 191 HIS A C 1
ATOM 1448 O O . HIS A 1 191 ? 4.752 22.047 11.118 1.00 81.38 191 HIS A O 1
ATOM 1454 N N . ASN A 1 192 ? 4.144 19.918 11.487 1.00 72.12 192 ASN A N 1
ATOM 1455 C CA . ASN A 1 192 ? 2.720 20.113 11.245 1.00 72.12 192 ASN A CA 1
ATOM 1456 C C . ASN A 1 192 ? 1.959 19.915 12.556 1.00 72.12 192 ASN A C 1
ATOM 1458 O O . ASN A 1 192 ? 1.722 18.792 12.984 1.00 72.12 192 ASN A O 1
ATOM 1462 N N . GLN A 1 193 ? 1.554 21.011 13.199 1.00 57.78 193 GLN A N 1
ATOM 1463 C CA . GLN A 1 193 ? 0.912 20.980 14.520 1.00 57.78 193 GLN A CA 1
ATOM 1464 C C . GLN A 1 193 ? -0.459 20.263 14.509 1.00 57.78 193 GLN A C 1
ATOM 1466 O O . GLN A 1 193 ? -0.825 19.637 15.496 1.00 57.78 193 GLN A O 1
ATOM 1471 N N . GLU A 1 194 ? -1.151 20.234 13.361 1.00 54.38 194 GLU A N 1
ATOM 1472 C CA . GLU A 1 194 ? -2.353 19.407 13.130 1.00 54.38 194 GLU A CA 1
ATOM 1473 C C . GLU A 1 194 ? -2.041 17.897 12.994 1.00 54.38 194 GLU A C 1
ATOM 1475 O O . GLU A 1 194 ? -2.924 17.067 13.185 1.00 54.38 194 GLU A O 1
ATOM 1480 N N . ALA A 1 195 ? -0.785 17.524 12.715 1.00 48.41 195 ALA A N 1
ATOM 1481 C CA . ALA A 1 195 ? -0.296 16.141 12.702 1.00 48.41 195 ALA A CA 1
ATOM 1482 C C . ALA A 1 195 ? 0.419 15.744 14.014 1.00 48.41 195 ALA A C 1
ATOM 1484 O O . ALA A 1 195 ? 0.540 14.556 14.313 1.00 48.41 195 ALA A O 1
ATOM 1485 N N . ALA A 1 196 ? 0.891 16.725 14.793 1.00 47.44 196 ALA A N 1
ATOM 1486 C CA . ALA A 1 196 ? 1.559 16.533 16.082 1.00 47.44 196 ALA A CA 1
ATOM 1487 C C . ALA A 1 196 ? 0.581 16.308 17.247 1.00 47.44 196 ALA A C 1
ATOM 1489 O O . ALA A 1 196 ? 0.903 15.575 18.180 1.00 47.44 196 ALA A O 1
ATOM 1490 N N . GLU A 1 197 ? -0.602 16.929 17.204 1.00 46.66 197 GLU A N 1
ATOM 1491 C CA . GLU A 1 197 ? -1.623 16.862 18.265 1.00 46.66 197 GLU A CA 1
ATOM 1492 C C . GLU A 1 197 ? -2.783 15.912 17.926 1.00 46.66 197 GLU A C 1
ATOM 1494 O O . GLU A 1 197 ? -3.898 16.065 18.422 1.00 46.66 197 GLU A O 1
ATOM 1499 N N . GLY A 1 198 ? -2.531 14.896 17.098 1.00 44.78 198 GLY A N 1
ATOM 1500 C CA . GLY A 1 198 ? -3.461 13.787 16.907 1.00 44.78 198 GLY A CA 1
ATOM 1501 C C . GLY A 1 198 ? -3.546 12.911 18.160 1.00 44.78 198 GLY A C 1
ATOM 1502 O O . GLY A 1 198 ? -3.029 11.796 18.172 1.00 44.78 198 GLY A O 1
ATOM 1503 N N . GLU A 1 199 ? -4.211 13.389 19.215 1.00 40.78 199 GLU A N 1
ATOM 1504 C CA . GLU A 1 199 ? -4.937 12.491 20.111 1.00 40.78 199 GLU A CA 1
ATOM 1505 C C . GLU A 1 199 ? -5.862 11.670 19.216 1.00 40.78 199 GLU A C 1
ATOM 1507 O O . GLU A 1 199 ? -6.713 12.235 18.539 1.00 40.78 199 GLU A O 1
ATOM 1512 N N . LEU A 1 200 ? -5.579 10.369 19.136 1.00 46.56 200 LEU A N 1
ATOM 1513 C CA . LEU A 1 200 ? -6.241 9.341 18.337 1.00 46.56 200 LEU A CA 1
ATOM 1514 C C . LEU A 1 200 ? -7.674 9.707 17.898 1.00 46.56 200 LEU A C 1
ATOM 1516 O O . LEU A 1 200 ? -8.646 9.220 18.475 1.00 46.56 200 LEU A O 1
ATOM 1520 N N . ILE A 1 201 ? -7.828 10.457 16.802 1.00 44.03 201 ILE A N 1
ATOM 1521 C CA . ILE A 1 201 ? -9.054 10.399 16.005 1.00 44.03 201 ILE A CA 1
ATOM 1522 C C . ILE A 1 201 ? -8.904 9.149 15.140 1.00 44.03 201 ILE A C 1
ATOM 1524 O O . ILE A 1 201 ? -8.670 9.199 13.935 1.00 44.03 201 ILE A O 1
ATOM 1528 N N . GLY A 1 202 ? -8.962 7.996 15.809 1.00 47.94 202 GLY A N 1
ATOM 1529 C CA . GLY A 1 202 ? -9.343 6.761 15.149 1.00 47.94 202 GLY A CA 1
ATOM 1530 C C . GLY A 1 202 ? -10.757 6.926 14.600 1.00 47.94 202 GLY A C 1
ATOM 1531 O O . GLY A 1 202 ? -11.536 7.742 15.099 1.00 47.94 202 GLY A O 1
ATOM 1532 N N . MET A 1 203 ? -11.091 6.163 13.561 1.00 50.75 203 MET A N 1
ATOM 1533 C CA . MET A 1 203 ? -12.466 6.062 13.071 1.00 50.75 203 MET A CA 1
ATOM 1534 C C . MET A 1 203 ? -13.406 5.876 14.267 1.00 50.75 203 MET A C 1
ATOM 1536 O O . MET A 1 203 ? -13.225 4.945 15.056 1.00 50.75 203 MET A O 1
ATOM 1540 N N . ALA A 1 204 ? -14.366 6.789 14.438 1.00 68.75 204 ALA A N 1
ATOM 1541 C CA . ALA A 1 204 ? -15.300 6.713 15.551 1.00 68.75 204 ALA A CA 1
ATOM 1542 C C . ALA A 1 204 ? -15.995 5.346 15.511 1.00 68.75 204 ALA A C 1
ATOM 1544 O O . ALA A 1 204 ? -16.524 4.956 14.472 1.00 68.75 204 ALA A O 1
ATOM 1545 N N . ASN A 1 205 ? -15.951 4.599 16.618 1.00 80.69 205 ASN A N 1
ATOM 1546 C CA . ASN A 1 205 ? -16.545 3.267 16.690 1.00 80.69 205 ASN A CA 1
ATOM 1547 C C . ASN A 1 205 ? -18.049 3.376 16.355 1.00 80.69 205 ASN A C 1
ATOM 1549 O O . ASN A 1 205 ? -18.781 3.985 17.139 1.00 80.69 205 ASN A O 1
ATOM 1553 N N . PRO A 1 206 ? -18.531 2.773 15.249 1.00 88.50 206 PRO A N 1
ATOM 1554 C CA . PRO A 1 206 ? -19.925 2.887 14.818 1.00 88.50 206 PRO A CA 1
ATOM 1555 C C . PRO A 1 206 ? -20.937 2.499 15.898 1.00 88.50 206 PRO A C 1
ATOM 1557 O O . PRO A 1 206 ? -21.984 3.127 16.016 1.00 88.50 206 PRO A O 1
ATOM 1560 N N . SER A 1 207 ? -20.617 1.505 16.734 1.00 89.81 207 SER A N 1
ATOM 1561 C CA . SER A 1 207 ? -21.492 1.099 17.838 1.00 89.81 207 SER A CA 1
ATOM 1562 C C . SER A 1 207 ? -21.533 2.109 18.988 1.00 89.81 207 SER A C 1
ATOM 1564 O O . SER A 1 207 ? -22.573 2.256 19.631 1.00 89.81 207 SER A O 1
ATOM 1566 N N . ALA A 1 208 ? -20.433 2.830 19.229 1.00 89.38 208 ALA A N 1
ATOM 1567 C CA . ALA A 1 208 ? -20.372 3.894 20.226 1.00 89.38 208 ALA A CA 1
ATOM 1568 C C . ALA A 1 208 ? -21.144 5.125 19.745 1.00 89.38 208 ALA A C 1
ATOM 1570 O O . ALA A 1 208 ? -22.013 5.612 20.463 1.00 89.38 208 ALA A O 1
ATOM 1571 N N . VAL A 1 209 ? -20.905 5.541 18.498 1.00 90.94 209 VAL A N 1
ATOM 1572 C CA . VAL A 1 209 ? -21.637 6.643 17.860 1.00 90.94 209 VAL A CA 1
ATOM 1573 C C . VAL A 1 209 ? -23.130 6.340 17.845 1.00 90.94 209 VAL A C 1
ATOM 1575 O O . VAL A 1 209 ? -23.922 7.130 18.346 1.00 90.94 209 VAL A O 1
ATOM 1578 N N . PHE A 1 210 ? -23.522 5.151 17.383 1.00 93.56 210 PHE A N 1
ATOM 1579 C CA . PHE A 1 210 ? -24.924 4.756 17.375 1.00 93.56 210 PHE A CA 1
ATOM 1580 C C . PHE A 1 210 ? -25.527 4.721 18.783 1.00 93.56 210 PHE A C 1
ATOM 1582 O O . PHE A 1 210 ? -26.653 5.165 18.977 1.00 93.56 210 PHE A O 1
ATOM 1589 N N . CYS A 1 211 ? -24.799 4.234 19.793 1.00 93.44 211 CYS A N 1
ATOM 1590 C CA . CYS A 1 211 ? -25.273 4.278 21.177 1.00 93.44 211 CYS A CA 1
ATOM 1591 C C . CYS A 1 211 ? -25.597 5.712 21.625 1.00 93.44 211 CYS A C 1
ATOM 1593 O O . CYS A 1 211 ? -26.669 5.953 22.184 1.00 93.44 211 CYS A O 1
ATOM 1595 N N . GLU A 1 212 ? -24.693 6.653 21.356 1.00 92.62 212 GLU A N 1
ATOM 1596 C CA . GLU A 1 212 ? -24.838 8.064 21.722 1.00 92.62 212 GLU A CA 1
ATOM 1597 C C . GLU A 1 212 ? -25.951 8.758 20.921 1.00 92.62 212 GLU A C 1
ATOM 1599 O O . GLU A 1 212 ? -26.749 9.498 21.498 1.00 92.62 212 GLU A O 1
ATOM 1604 N N . GLU A 1 213 ? -26.091 8.449 19.629 1.00 91.06 213 GLU A N 1
ATOM 1605 C CA . GLU A 1 213 ? -27.188 8.928 18.775 1.00 91.06 213 GLU A CA 1
ATOM 1606 C C . GLU A 1 213 ? -28.563 8.458 19.269 1.00 91.06 213 GLU A C 1
ATOM 1608 O O . GLU A 1 213 ? -29.540 9.207 19.205 1.00 91.06 213 GLU A O 1
ATOM 1613 N N . GLN A 1 214 ? -28.650 7.243 19.822 1.00 93.00 214 GLN A N 1
ATOM 1614 C CA . GLN A 1 214 ? -29.868 6.741 20.470 1.00 93.00 214 GLN A CA 1
ATOM 1615 C C . GLN A 1 214 ? -30.076 7.320 21.890 1.00 93.00 214 GLN A C 1
ATOM 1617 O O . GLN A 1 214 ? -30.993 6.909 22.609 1.00 93.00 214 GLN A O 1
ATOM 1622 N N . GLY A 1 215 ? -29.241 8.278 22.312 1.00 91.69 215 GLY A N 1
ATOM 1623 C CA . GLY A 1 215 ? -29.281 8.931 23.623 1.00 91.69 215 GLY A CA 1
ATOM 1624 C C . GLY A 1 215 ? -28.711 8.086 24.766 1.00 91.69 215 GLY A C 1
ATOM 1625 O O . GLY A 1 215 ? -28.951 8.391 25.937 1.00 91.69 215 GLY A O 1
ATOM 1626 N N . GLY A 1 216 ? -28.012 6.997 24.443 1.00 93.19 216 GLY A N 1
ATOM 1627 C CA . GLY A 1 216 ? -27.364 6.112 25.400 1.00 93.19 216 GLY A CA 1
ATOM 1628 C C . GLY A 1 216 ? -25.987 6.607 25.850 1.00 93.19 216 GLY A C 1
ATOM 1629 O O . GLY A 1 216 ? -25.418 7.543 25.296 1.00 93.19 216 GLY A O 1
ATOM 1630 N N . GLN A 1 217 ? -25.445 5.967 26.886 1.00 94.31 217 GLN A N 1
ATOM 1631 C CA . GLN A 1 217 ? -24.077 6.181 27.363 1.00 94.31 217 GLN A CA 1
ATOM 1632 C C . GLN A 1 217 ? -23.222 4.967 26.999 1.00 94.31 217 GLN A C 1
ATOM 1634 O O . GLN A 1 217 ? -23.477 3.866 27.499 1.00 94.31 217 GLN A O 1
ATOM 1639 N N . TYR A 1 218 ? -22.215 5.162 26.150 1.00 90.38 218 TYR A N 1
ATOM 1640 C CA . TYR A 1 218 ? -21.252 4.122 25.798 1.00 90.38 218 TYR A CA 1
ATOM 1641 C C . TYR A 1 218 ? -20.164 3.985 26.874 1.00 90.38 218 TYR A C 1
ATOM 1643 O O . TYR A 1 218 ? -19.716 4.975 27.453 1.00 90.38 218 TYR A O 1
ATOM 1651 N N . PHE A 1 219 ? -19.726 2.758 27.148 1.00 88.69 219 PHE A N 1
ATOM 1652 C CA . PHE A 1 219 ? -18.581 2.492 28.019 1.00 88.69 219 PHE A CA 1
ATOM 1653 C C . PHE A 1 219 ? -17.893 1.177 27.644 1.00 88.69 219 PHE A C 1
ATOM 1655 O O . PHE A 1 219 ? -18.521 0.245 27.148 1.00 88.69 219 PHE A O 1
ATOM 1662 N N . LEU A 1 220 ? -16.586 1.102 27.894 1.00 85.12 220 LEU A N 1
ATOM 1663 C CA . LEU A 1 220 ? -15.802 -0.117 27.709 1.00 85.12 220 LEU A CA 1
ATOM 1664 C C . LEU A 1 220 ? -15.884 -0.984 28.965 1.00 85.12 220 LEU A C 1
ATOM 1666 O O . LEU A 1 220 ? -15.762 -0.479 30.081 1.00 85.12 220 LEU A O 1
ATOM 1670 N N . ASN A 1 221 ? -16.074 -2.287 28.783 1.00 81.19 221 ASN A N 1
ATOM 1671 C CA . ASN A 1 221 ? -16.034 -3.242 29.883 1.00 81.19 221 ASN A CA 1
ATOM 1672 C C . ASN A 1 221 ? -14.570 -3.526 30.264 1.00 81.19 221 ASN A C 1
ATOM 1674 O O . ASN A 1 221 ? -13.728 -3.736 29.392 1.00 81.19 221 ASN A O 1
ATOM 1678 N N . ASP A 1 222 ? -14.269 -3.555 31.564 1.00 74.06 222 ASP A N 1
ATOM 1679 C CA . ASP A 1 222 ? -12.917 -3.821 32.090 1.00 74.06 222 ASP A CA 1
A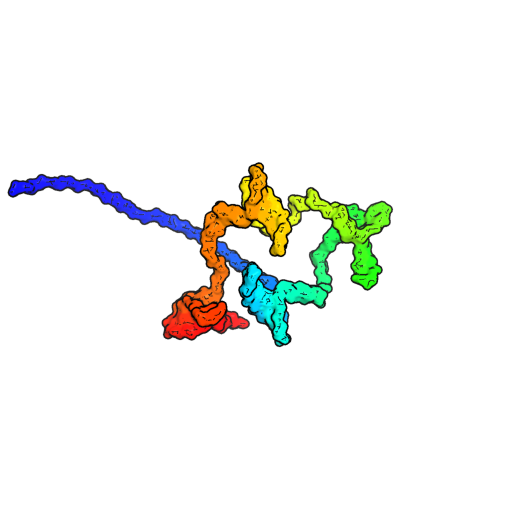TOM 1680 C C . ASP A 1 222 ? -12.625 -5.319 32.311 1.00 74.06 222 ASP A C 1
ATOM 1682 O O . ASP A 1 222 ? -11.604 -5.686 32.893 1.00 74.06 222 ASP A O 1
ATOM 1686 N N . GLU A 1 223 ? -13.517 -6.201 31.861 1.00 59.25 223 GLU A N 1
ATOM 1687 C CA . GLU A 1 223 ? -13.386 -7.649 32.018 1.00 59.25 223 GLU A CA 1
ATOM 1688 C C . GLU A 1 223 ? -12.820 -8.287 30.741 1.00 59.25 223 GLU A C 1
ATOM 1690 O O . GLU A 1 223 ? -13.485 -8.320 29.709 1.00 59.25 223 GLU A O 1
ATOM 1695 N N . GLY A 1 224 ? -11.603 -8.836 30.831 1.00 54.47 224 GLY A N 1
ATOM 1696 C CA . GLY A 1 224 ? -10.940 -9.582 29.753 1.00 54.47 224 GLY A CA 1
ATOM 1697 C C . GLY A 1 224 ? -9.776 -8.841 29.086 1.00 54.47 224 GLY A C 1
ATOM 1698 O O . GLY A 1 224 ? -9.584 -7.644 29.276 1.00 54.47 224 GLY A O 1
ATOM 1699 N N . GLU A 1 225 ? -8.975 -9.575 28.308 1.00 53.19 225 GLU A N 1
ATOM 1700 C CA . GLU A 1 225 ? -7.882 -9.012 27.490 1.00 53.19 225 GLU A CA 1
ATOM 1701 C C . GLU A 1 225 ? -8.417 -8.172 26.310 1.00 53.19 225 GLU A C 1
ATOM 1703 O O . GLU A 1 225 ? -7.706 -7.317 25.794 1.00 53.19 225 GLU A O 1
ATOM 1708 N N . ILE A 1 226 ? -9.689 -8.367 25.933 1.00 47.38 226 ILE A N 1
ATOM 1709 C CA . ILE A 1 226 ? -10.408 -7.629 24.885 1.00 47.38 226 ILE A CA 1
ATOM 1710 C C . ILE A 1 226 ? -11.539 -6.830 25.539 1.00 47.38 226 ILE A C 1
ATOM 1712 O O . ILE A 1 226 ? -12.472 -7.411 26.096 1.00 47.38 226 ILE A O 1
ATOM 1716 N N . LYS A 1 227 ? -11.492 -5.496 25.446 1.00 70.06 227 LYS A N 1
ATOM 1717 C CA . LYS A 1 227 ? -12.535 -4.623 26.004 1.00 70.06 227 LYS A CA 1
ATOM 1718 C C . LYS A 1 227 ? -13.735 -4.523 25.060 1.00 70.06 227 LYS A C 1
ATOM 1720 O O . LYS A 1 227 ? -13.721 -3.739 24.115 1.00 70.06 227 LYS A O 1
ATOM 1725 N N . ALA A 1 228 ? -14.787 -5.296 25.323 1.00 76.19 228 ALA A N 1
ATOM 1726 C CA . ALA A 1 228 ? -16.064 -5.148 24.623 1.00 76.19 228 ALA A CA 1
ATOM 1727 C C . ALA A 1 228 ? -16.768 -3.830 25.008 1.00 76.19 228 ALA A C 1
ATOM 1729 O O . ALA A 1 228 ? -16.675 -3.382 26.155 1.00 76.19 228 ALA A O 1
ATOM 1730 N N . GLY A 1 229 ? -17.486 -3.225 24.059 1.00 88.38 229 GLY A N 1
ATOM 1731 C CA . GLY A 1 229 ? -18.25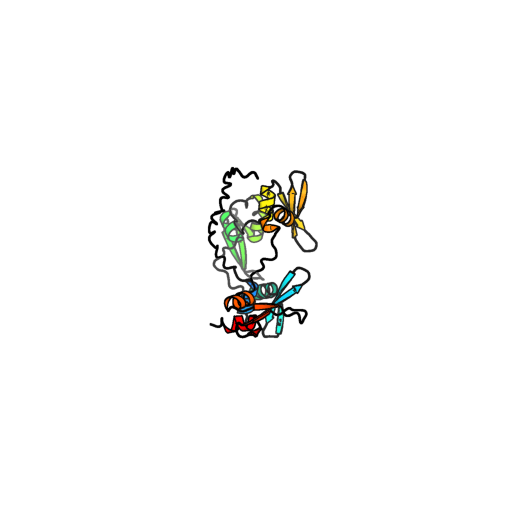9 -2.000 24.265 1.00 88.38 229 GLY A CA 1
ATOM 1732 C C . GLY A 1 229 ? -19.689 -2.285 24.720 1.00 88.38 229 GLY A C 1
ATOM 1733 O O . GLY A 1 229 ? -20.389 -3.104 24.130 1.00 88.38 229 GLY A O 1
ATOM 1734 N N . SER A 1 230 ? -20.150 -1.582 25.746 1.00 91.94 230 SER A N 1
ATOM 1735 C CA . SER A 1 230 ? -21.527 -1.641 26.235 1.00 91.94 230 SER A CA 1
ATOM 1736 C C . SER A 1 230 ? -22.234 -0.311 26.006 1.00 91.94 230 SER A C 1
ATOM 1738 O O . SER A 1 230 ? -21.652 0.758 26.186 1.00 91.94 230 SER A O 1
ATOM 1740 N N . CYS A 1 231 ? -23.518 -0.377 25.664 1.00 94.94 231 CYS A N 1
ATOM 1741 C CA . CYS A 1 231 ? -24.398 0.779 25.582 1.00 94.94 231 CYS A CA 1
ATOM 1742 C C . CYS A 1 231 ? -25.420 0.744 26.719 1.00 94.94 231 CYS A C 1
ATOM 1744 O O . CYS A 1 231 ? -26.213 -0.197 26.830 1.00 94.94 231 CYS A O 1
ATOM 1746 N N . LYS A 1 232 ? -25.430 1.778 27.562 1.00 96.06 232 LYS A N 1
ATOM 1747 C CA . LYS A 1 232 ? -26.501 2.009 28.533 1.00 96.06 232 LYS A CA 1
ATOM 1748 C C . LYS A 1 232 ? -27.577 2.882 27.898 1.00 96.06 232 LYS A C 1
ATOM 1750 O O . LYS A 1 232 ? -27.369 4.075 27.706 1.00 96.06 232 LYS A O 1
ATOM 1755 N N . LEU A 1 233 ? -28.725 2.291 27.608 1.00 94.06 233 LEU A N 1
ATOM 1756 C CA . LEU A 1 233 ? -29.875 2.965 27.015 1.00 94.06 233 LEU A CA 1
ATOM 1757 C C . LEU A 1 233 ? -30.535 3.936 28.010 1.00 94.06 233 LEU A C 1
ATOM 1759 O O . LEU A 1 233 ? -30.319 3.872 29.224 1.00 94.06 233 LEU A O 1
ATOM 1763 N N . THR A 1 234 ? -31.384 4.827 27.497 1.00 93.00 234 THR A N 1
ATOM 1764 C CA . THR A 1 234 ? -32.104 5.845 28.287 1.00 93.00 234 THR A CA 1
ATOM 1765 C C . THR A 1 234 ? -33.069 5.256 29.323 1.00 93.00 234 THR A C 1
ATOM 1767 O O . THR A 1 234 ? -33.350 5.896 30.336 1.00 93.00 234 THR A O 1
ATOM 1770 N N . ASP A 1 235 ? -33.533 4.020 29.118 1.00 92.06 235 ASP A N 1
ATOM 1771 C CA . ASP A 1 235 ? -34.341 3.248 30.073 1.00 92.06 235 ASP A CA 1
ATOM 1772 C C . ASP A 1 235 ? -33.502 2.578 31.186 1.00 92.06 235 ASP A C 1
ATOM 1774 O O . ASP A 1 235 ? -34.044 1.937 32.088 1.00 92.06 235 ASP A O 1
ATOM 1778 N N . GLY A 1 236 ? -32.177 2.749 31.144 1.00 89.25 236 GLY A N 1
ATOM 1779 C CA . GLY A 1 236 ? -31.216 2.192 32.09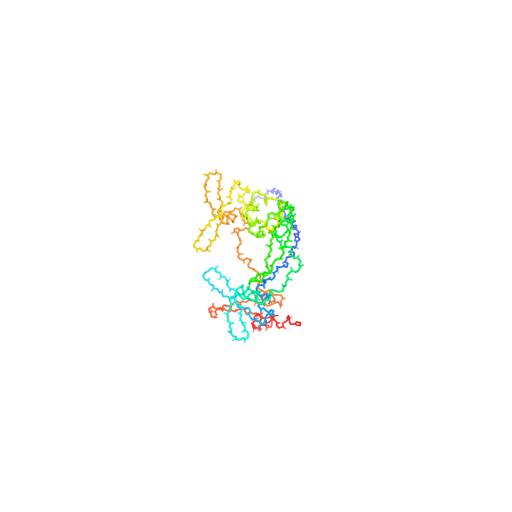0 1.00 89.25 236 GLY A CA 1
ATOM 1780 C C . GLY A 1 236 ? -30.745 0.775 31.759 1.00 89.25 236 GLY A C 1
ATOM 1781 O O . GLY A 1 236 ? -29.890 0.256 32.481 1.00 89.25 236 GLY A O 1
ATOM 1782 N N . LYS A 1 237 ? -31.256 0.147 30.694 1.00 93.50 237 LYS A N 1
ATOM 1783 C CA . LYS A 1 237 ? -30.813 -1.175 30.244 1.00 93.50 237 LYS A CA 1
ATOM 1784 C C . LYS A 1 237 ? -29.410 -1.094 29.646 1.00 93.50 237 LYS A C 1
ATOM 1786 O O . LYS A 1 237 ? -29.108 -0.190 28.875 1.00 93.50 237 LYS A O 1
ATOM 1791 N N . VAL A 1 238 ? -28.572 -2.074 29.971 1.00 93.12 238 VAL A N 1
ATOM 1792 C CA . VAL A 1 238 ? -27.251 -2.246 29.357 1.00 93.12 238 VAL A CA 1
ATOM 1793 C C . VAL A 1 238 ? -27.337 -3.345 28.304 1.00 93.12 238 VAL A C 1
ATOM 1795 O O . VAL A 1 238 ? -27.853 -4.430 28.581 1.00 93.12 238 VAL A O 1
ATOM 1798 N N . VAL A 1 239 ? -26.863 -3.050 27.099 1.00 92.81 239 VAL A N 1
ATOM 1799 C CA . VAL A 1 239 ? -26.774 -3.981 25.965 1.00 92.81 239 VAL A CA 1
ATOM 1800 C C . VAL A 1 239 ? -25.361 -3.957 25.388 1.00 92.81 239 VAL A C 1
ATOM 1802 O O . VAL A 1 239 ? -24.651 -2.965 25.546 1.00 92.81 239 VAL A O 1
ATOM 1805 N N . GLU A 1 240 ? -24.947 -5.032 24.720 1.00 92.88 240 GLU A N 1
ATOM 1806 C CA . GLU A 1 240 ? -23.689 -5.033 23.966 1.00 92.88 240 GLU A CA 1
ATOM 1807 C C . GLU A 1 240 ? -23.838 -4.088 22.762 1.00 92.88 240 GLU A C 1
ATOM 1809 O O . GLU A 1 240 ? -24.844 -4.128 22.043 1.00 92.88 240 GLU A O 1
ATOM 1814 N N . ALA A 1 241 ? -22.890 -3.164 22.604 1.00 91.38 241 ALA A N 1
ATOM 1815 C CA . ALA A 1 241 ? -23.044 -2.032 21.697 1.00 91.38 241 ALA A CA 1
ATOM 1816 C C . ALA A 1 241 ? -23.087 -2.479 20.228 1.00 91.38 241 ALA A C 1
ATOM 1818 O O . ALA A 1 241 ? -23.879 -1.945 19.446 1.00 91.38 241 ALA A O 1
ATOM 1819 N N . TRP A 1 242 ? -22.290 -3.479 19.846 1.00 88.25 242 TRP A N 1
ATOM 1820 C CA . TRP A 1 242 ? -22.242 -3.969 18.472 1.00 88.25 242 TRP A CA 1
ATOM 1821 C C . TRP A 1 242 ? -23.459 -4.810 18.079 1.00 88.25 242 TRP A C 1
ATOM 1823 O O . TRP A 1 242 ? -23.956 -4.690 16.959 1.00 88.25 242 TRP A O 1
ATOM 1833 N N . GLU A 1 243 ? -23.976 -5.644 18.977 1.00 90.25 243 GLU A N 1
ATOM 1834 C CA . GLU A 1 243 ? -25.243 -6.350 18.801 1.00 90.25 243 GLU A CA 1
ATOM 1835 C C . GLU A 1 243 ? -26.392 -5.364 18.634 1.00 90.25 243 GLU A C 1
ATOM 1837 O O . GLU A 1 243 ? -27.219 -5.534 17.736 1.00 90.25 243 GLU A O 1
ATOM 1842 N N . TYR A 1 244 ? -26.414 -4.314 19.456 1.00 91.44 244 TYR A N 1
ATOM 1843 C CA . TYR A 1 244 ? -27.417 -3.265 19.358 1.00 91.44 244 TYR A CA 1
ATOM 1844 C C . TYR A 1 244 ? -27.328 -2.515 18.025 1.00 91.44 244 TYR A C 1
ATOM 1846 O O . TYR A 1 244 ? -28.343 -2.359 17.346 1.00 91.44 244 TYR A O 1
ATOM 1854 N N . TYR A 1 245 ? -26.123 -2.129 17.604 1.00 92.06 245 TYR A N 1
ATOM 1855 C CA . TYR A 1 245 ? -25.883 -1.515 16.300 1.00 92.06 245 TYR A CA 1
ATOM 1856 C C . TYR A 1 245 ? -26.371 -2.407 15.149 1.00 92.06 245 TYR A C 1
ATOM 1858 O O . TYR A 1 245 ? -27.231 -1.994 14.368 1.00 92.06 245 TYR A O 1
ATOM 1866 N N . ARG A 1 246 ? -25.915 -3.665 15.086 1.00 90.81 246 ARG A N 1
ATOM 1867 C CA . ARG A 1 246 ? -26.280 -4.609 14.015 1.00 90.81 246 ARG A CA 1
ATOM 1868 C C . ARG A 1 246 ? -27.770 -4.929 13.985 1.00 90.81 246 ARG A C 1
ATOM 1870 O O . ARG A 1 246 ? -28.335 -5.055 12.906 1.00 90.81 246 ARG A O 1
ATOM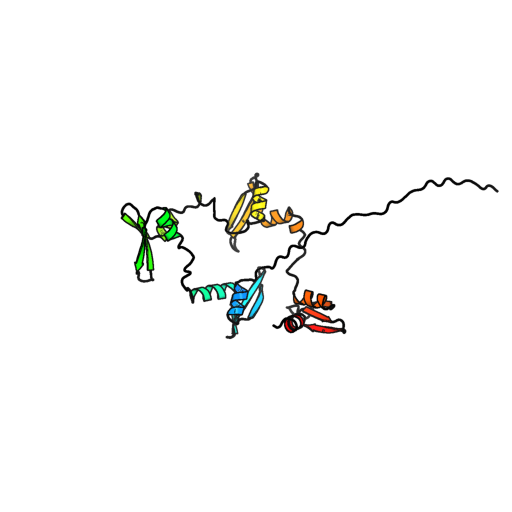 1877 N N . ALA A 1 247 ? -28.425 -5.070 15.139 1.00 89.38 247 ALA A N 1
ATOM 1878 C CA . ALA A 1 247 ? -29.860 -5.356 15.197 1.00 89.38 247 ALA A CA 1
ATOM 1879 C C . ALA A 1 247 ? -30.717 -4.251 14.556 1.00 89.38 247 ALA A C 1
ATOM 1881 O O . ALA A 1 247 ? -31.811 -4.547 14.080 1.00 89.38 247 ALA A O 1
ATOM 1882 N N . ASN A 1 248 ? -30.215 -3.014 14.524 1.00 88.00 248 ASN A N 1
ATOM 1883 C CA . ASN A 1 248 ? -30.918 -1.849 13.989 1.00 88.00 248 ASN A CA 1
ATOM 1884 C C . ASN A 1 248 ? -30.480 -1.452 12.565 1.00 88.00 248 ASN A C 1
ATOM 1886 O O . ASN A 1 248 ? -31.034 -0.505 12.020 1.00 88.00 248 ASN A O 1
ATOM 1890 N N . HIS A 1 249 ? -29.537 -2.182 11.956 1.00 82.19 249 HIS A N 1
ATOM 1891 C CA . HIS A 1 249 ? -29.020 -1.927 10.600 1.00 82.19 249 HIS A CA 1
ATOM 1892 C C . HIS A 1 249 ? -29.156 -3.145 9.665 1.00 82.19 249 HIS A C 1
ATOM 1894 O O . HIS A 1 249 ? -28.439 -3.256 8.676 1.00 82.19 249 HIS A O 1
ATOM 1900 N N . LYS A 1 250 ? -30.055 -4.090 9.975 1.00 75.38 250 LYS A N 1
ATOM 1901 C CA . LYS A 1 250 ? -30.395 -5.188 9.056 1.00 75.38 250 LYS A CA 1
ATOM 1902 C C . LYS A 1 250 ? -31.374 -4.691 7.989 1.00 75.38 250 LYS A C 1
ATOM 1904 O O . LYS A 1 250 ? -32.544 -4.489 8.311 1.00 75.38 250 LYS A O 1
ATOM 1909 N N . GLU A 1 251 ? -30.900 -4.551 6.753 1.00 50.88 251 GLU A N 1
ATOM 1910 C CA . GLU A 1 251 ? -31.730 -4.606 5.537 1.00 50.88 251 GLU A CA 1
ATOM 1911 C C . GLU A 1 251 ? -31.747 -6.026 4.956 1.00 50.88 251 GLU A C 1
ATOM 1913 O O . GLU A 1 251 ? -30.689 -6.698 4.990 1.00 50.88 251 GLU A O 1
#

Radius of gyration: 30.79 Å; chains: 1; bounding box: 58×92×99 Å

Foldseek 3Di:
DDDDDDDDDDDDDDDDDDDDDDDDDDDDDDDDDPLCVVLVVQVWDWDWDQDPPGIWIWTQHPVRDIGTSVVVVVVVVVVDPPPPVPDPDPLCVVLVVQVWHWDWDQDPVGIWIWTQHPVRDIDGSVVVCVVPVDPPPPPPDPPPDDPDQLQVVLVVQVWHWDWDADPVGIAIWTQHPVRDTHRSVVVSQVPDVVSVPCPDPDPDDQLCVVLVVQVWHKDWDPPDPDTFIWTQHPVRDIDGSVCVSVVVPDD

Organism: NCBI:txid858640

Sequence (251 aa):
MKKTLLVALFATIGLTACSEAEKPEATVAGAANPASVFCEEQGGEVVIKDENGGQVGYCKLSDGRLIEEWTFMNESKEDKAEPVANMANPASVFCEEQGGKVIIKDGENGQVGYCQLADGTEVEEWEYFRQHNTEEEQTAESTIGMANPASVFCEEQGGKTITKDGADGQYSVCQLADGTEVEEWEYFRQHNQEAAEGELIGMANPSAVFCEEQGGQYFLNDEGEIKAGSCKLTDGKVVEAWEYYRANHKE